Protein AF-A0A4Y9ZH02-F1 (afdb_monomer)

Organism: NCBI:txid135208

Mean predicted aligned error: 12.35 Å

Foldseek 3Di:
DQVVCVVVVDFKDKDALQPCCDVVNPRPRPQVCCCPPVVWDKDKPDDPPPPGSTMIMTGNDDDDPPPDLVVLQVVLLVLLQVLQVPPPDKDKDWFFRADFQPDDPPGSRCNNCPSSVWAWLDSVPRVDGGTTITIHQWAWFKKFWKDCFPVDPHTDIDTDIDHFPPPDGADDRDPVQNPAWDDPVVDPPVSDDDPQQQCDPVNVCGDPNMHGPPVSDMTGHDRDPPGHD

Radius of gyration: 21.35 Å; Cα contacts (8 Å, |Δi|>4): 395; chains: 1; bounding box: 61×49×43 Å

Sequence (229 aa):
MRNLIRDMQLDVAGLLETDLHRPVYGNRDLTRVMAEELGYYVDIGPGPNKHTWGAVLLSKVYTPAEETPVDRQLQAMELGRIMAASYPEPVIFLGYVVTDPKAPRPAPYQYMIEDGRVHDIDDEDNDRWCEYIFYRGVYRTAYARVSRSTITDTELQIGQFVVPRYSHPIVNDTREDRYLRAWREDLPVEHWFPDEYYRNSKHPDGVRGHFYHVFDTPLYYKIPEGAVY

Nearest PDB structures (foldseek):
  4r29-assembly3_C  TM=4.771E-01  e=1.577E+00  Escherichia coli O157:H7
  2jvz-assembly1_A  TM=2.658E-01  e=6.764E-01  Homo sapiens
  6y2c-assembly2_B  TM=4.058E-01  e=9.671E+00  Homo sapiens

InterPro domains:
  IPR051916 GPI-anchor maturation lipid remodel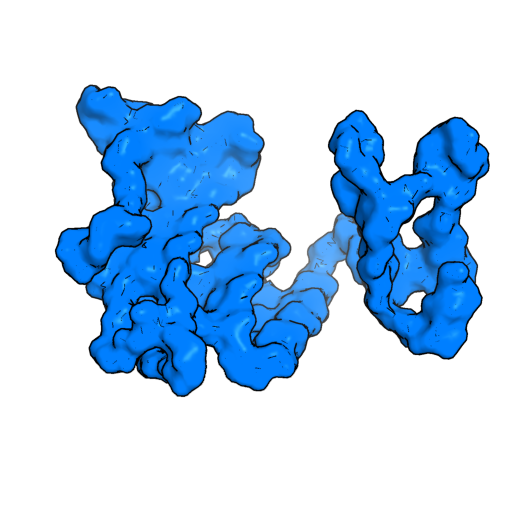er [PTHR14859] (1-60)
  IPR057315 PGAP2IP, C-terminal nuclease-like domain [PF23226] (1-60)
  IPR057315 PGAP2IP, C-terminal nuclease-like domain [PF23226] (65-178)

Secondary structure (DSSP, 8-state):
-HHHHHHTT-SEEEEES----SGGGT---HHHHHHHHH--EEEE-S-TTSS---EEEEESS---S---HHHHHHHHHHHHHHHHHTTTS-EEEEEE--S-TTPPTTSHHHIIIIITT-EES-TT-TT--SEEEEEESSEEEEEEEE--TTT-SS-EEEEEEEPPPTT-PPS--SHHHHT-EE-GGGS-GGGPPPGGGS-SSS-TT-BTTB-B-SSSS-EEEPPPTT---

pLDDT: mean 81.71, std 13.69, range [42.28, 96.75]

Structure (mmCIF, N/CA/C/O backbone):
data_AF-A0A4Y9ZH02-F1
#
_entry.id   AF-A0A4Y9ZH02-F1
#
loop_
_atom_site.group_PDB
_atom_site.id
_atom_site.type_symbol
_atom_site.label_atom_id
_atom_site.label_alt_id
_atom_site.label_comp_id
_atom_site.label_asym_id
_atom_site.label_entity_id
_atom_site.label_seq_id
_atom_site.pdbx_PDB_ins_code
_atom_site.Cartn_x
_atom_site.Cartn_y
_atom_site.Cartn_z
_atom_site.occupancy
_atom_site.B_iso_or_equiv
_atom_site.auth_seq_id
_atom_site.auth_comp_id
_atom_site.auth_asym_id
_atom_site.auth_atom_id
_atom_site.pdbx_PDB_model_num
ATOM 1 N N . MET A 1 1 ? 26.836 -26.000 -2.905 1.00 64.44 1 MET A N 1
ATOM 2 C CA . MET A 1 1 ? 25.872 -24.938 -3.257 1.00 64.44 1 MET A CA 1
ATOM 3 C C . MET A 1 1 ? 26.006 -24.479 -4.705 1.00 64.44 1 MET A C 1
ATOM 5 O O . MET A 1 1 ? 25.095 -24.746 -5.466 1.00 64.44 1 MET A O 1
ATOM 9 N N . ARG A 1 2 ? 27.145 -23.904 -5.129 1.00 73.19 2 ARG A N 1
ATOM 10 C CA . ARG A 1 2 ? 27.380 -23.446 -6.520 1.00 73.19 2 ARG A CA 1
ATOM 11 C C . ARG A 1 2 ? 26.969 -24.457 -7.601 1.00 73.19 2 ARG A C 1
ATOM 13 O O . ARG A 1 2 ? 26.133 -24.147 -8.436 1.00 73.19 2 ARG A O 1
ATOM 20 N N . ASN A 1 3 ? 27.535 -25.669 -7.568 1.00 68.69 3 ASN A N 1
ATOM 21 C CA . ASN A 1 3 ? 27.231 -26.693 -8.578 1.00 68.69 3 ASN A CA 1
ATOM 22 C C . ASN A 1 3 ? 25.739 -27.051 -8.585 1.00 68.69 3 ASN A C 1
ATOM 24 O O . ASN A 1 3 ? 25.157 -27.149 -9.647 1.00 68.69 3 ASN A O 1
ATOM 28 N N . LEU A 1 4 ? 25.101 -27.137 -7.414 1.00 62.34 4 LEU A N 1
ATOM 29 C CA . LEU A 1 4 ? 23.668 -27.411 -7.311 1.00 62.34 4 LEU A CA 1
ATOM 30 C C . LEU A 1 4 ? 22.825 -26.312 -7.976 1.00 62.34 4 LEU A C 1
ATOM 32 O O . LEU A 1 4 ? 21.957 -26.622 -8.778 1.00 62.34 4 LEU A O 1
ATOM 36 N N . ILE A 1 5 ? 23.104 -25.038 -7.685 1.00 67.75 5 ILE A N 1
ATOM 37 C CA . ILE A 1 5 ? 22.395 -23.894 -8.284 1.00 67.75 5 ILE A CA 1
ATOM 38 C C . ILE A 1 5 ? 22.573 -23.871 -9.811 1.00 67.75 5 ILE A C 1
ATOM 40 O O . ILE A 1 5 ? 21.612 -23.647 -10.546 1.00 67.75 5 ILE A O 1
ATOM 44 N N . ARG A 1 6 ? 23.791 -24.152 -10.293 1.00 70.06 6 ARG A N 1
ATOM 45 C CA . ARG A 1 6 ? 24.108 -24.237 -11.724 1.00 70.06 6 ARG A CA 1
ATOM 46 C C . ARG A 1 6 ? 23.393 -25.400 -12.411 1.00 70.06 6 ARG A C 1
ATOM 48 O O . ARG A 1 6 ? 22.790 -25.204 -13.460 1.00 70.06 6 ARG A O 1
ATOM 55 N N . ASP A 1 7 ? 23.479 -26.595 -11.838 1.00 59.47 7 ASP A N 1
ATOM 56 C CA . ASP A 1 7 ? 22.977 -27.827 -12.449 1.00 59.47 7 ASP A CA 1
ATOM 57 C C . ASP A 1 7 ? 21.434 -27.852 -12.443 1.00 59.47 7 ASP A C 1
ATOM 59 O O . ASP A 1 7 ? 20.824 -28.361 -13.378 1.00 59.47 7 ASP A O 1
ATOM 63 N N . MET A 1 8 ? 20.804 -27.222 -11.442 1.00 57.09 8 MET A N 1
ATOM 64 C CA . MET A 1 8 ? 19.351 -27.000 -11.374 1.00 57.09 8 MET A CA 1
ATOM 65 C C . MET A 1 8 ? 18.871 -25.833 -12.253 1.00 57.09 8 MET A C 1
ATOM 67 O O . MET A 1 8 ? 17.674 -25.575 -12.314 1.00 57.09 8 MET A O 1
ATOM 71 N N . GLN A 1 9 ? 19.794 -25.116 -12.906 1.00 64.44 9 GLN A N 1
ATOM 72 C CA . GLN A 1 9 ? 19.524 -23.977 -13.787 1.00 64.44 9 GLN A CA 1
ATOM 73 C C . GLN A 1 9 ? 18.649 -22.875 -13.167 1.00 64.44 9 GLN A C 1
ATOM 75 O O . GLN A 1 9 ? 17.965 -22.172 -13.902 1.00 64.44 9 GLN A O 1
ATOM 80 N N . LEU A 1 10 ? 18.706 -22.673 -11.845 1.00 57.56 10 LEU A N 1
ATOM 81 C CA . LEU A 1 10 ? 17.885 -21.666 -11.159 1.00 57.56 10 LEU A CA 1
ATOM 82 C C . LEU A 1 10 ? 18.132 -20.267 -11.747 1.00 57.56 10 LEU A C 1
ATOM 84 O O . LEU A 1 10 ? 19.221 -20.001 -12.251 1.00 57.56 10 LEU A O 1
ATOM 88 N N . ASP A 1 11 ? 17.132 -19.391 -11.713 1.00 61.28 11 ASP A N 1
ATOM 89 C CA . ASP A 1 11 ? 17.261 -18.006 -12.197 1.00 61.28 11 ASP A CA 1
ATOM 90 C C . ASP A 1 11 ? 17.254 -16.995 -11.049 1.00 61.28 11 ASP A C 1
ATOM 92 O O . ASP A 1 11 ? 17.937 -15.976 -11.130 1.00 61.28 11 ASP A O 1
ATOM 96 N N . VAL A 1 12 ? 16.550 -17.319 -9.959 1.00 64.88 12 VAL A N 1
ATOM 97 C CA . VAL A 1 12 ? 16.507 -16.553 -8.711 1.00 64.88 12 VAL A CA 1
ATOM 98 C C . VAL A 1 12 ? 16.636 -17.516 -7.532 1.00 64.88 12 VAL A C 1
ATOM 100 O O . VAL A 1 12 ? 15.981 -18.559 -7.498 1.00 64.88 12 VAL A O 1
ATOM 103 N N . ALA A 1 13 ? 17.478 -17.181 -6.558 1.00 68.25 13 ALA A N 1
ATOM 104 C CA . ALA A 1 13 ? 17.655 -17.953 -5.336 1.00 68.25 13 ALA A CA 1
ATOM 105 C C . ALA A 1 13 ? 17.860 -17.025 -4.134 1.00 68.25 13 ALA A C 1
ATOM 107 O O . ALA A 1 13 ? 18.823 -16.265 -4.082 1.00 68.25 13 ALA A O 1
ATOM 108 N N . GLY A 1 14 ? 16.964 -17.115 -3.152 1.00 66.75 14 GLY A N 1
ATOM 109 C CA . GLY A 1 14 ? 17.135 -16.484 -1.846 1.00 66.75 14 GLY A CA 1
ATOM 110 C C . GLY A 1 14 ? 17.827 -17.447 -0.893 1.00 66.75 14 GLY A C 1
ATOM 111 O O . GLY A 1 14 ? 17.369 -18.575 -0.708 1.00 66.75 14 GLY A O 1
ATOM 112 N N . LEU A 1 15 ? 18.930 -17.017 -0.296 1.00 65.50 15 LEU A N 1
ATOM 113 C CA . LEU A 1 15 ? 19.657 -17.787 0.699 1.00 65.50 15 LEU A CA 1
ATOM 114 C C . LEU A 1 15 ? 19.611 -17.048 2.036 1.00 65.50 15 LEU A C 1
ATOM 116 O O . LEU A 1 15 ? 19.864 -15.846 2.108 1.00 65.50 15 LE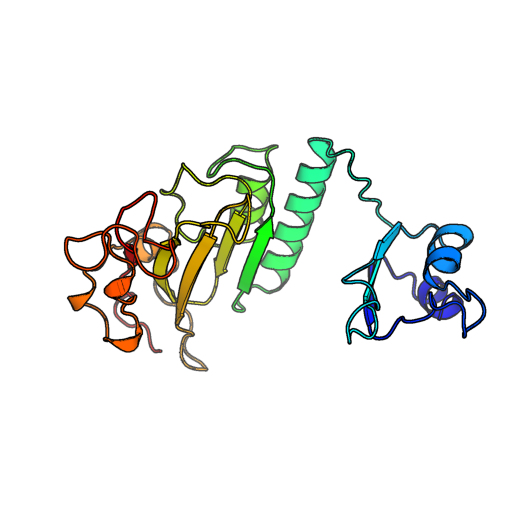U A O 1
ATOM 120 N N . LEU A 1 16 ? 19.298 -17.789 3.091 1.00 62.09 16 LEU A N 1
ATOM 121 C CA . LEU A 1 16 ? 19.319 -17.317 4.471 1.00 62.09 16 LEU A CA 1
ATOM 122 C C . LEU A 1 16 ? 20.514 -17.939 5.191 1.00 62.09 16 LEU A C 1
ATOM 124 O O . LEU A 1 16 ? 21.021 -18.979 4.769 1.00 62.09 16 LEU A O 1
ATOM 128 N N . GLU A 1 17 ? 20.954 -17.299 6.271 1.00 64.69 17 GLU A N 1
ATOM 129 C CA . GLU A 1 17 ? 22.111 -17.739 7.061 1.00 64.69 17 GLU A CA 1
ATOM 130 C C . GLU A 1 17 ? 23.418 -17.779 6.252 1.00 64.69 17 GLU A C 1
ATOM 132 O O . GLU A 1 17 ? 24.289 -18.627 6.442 1.00 64.69 17 GLU A O 1
ATOM 137 N N . THR A 1 18 ? 23.575 -16.842 5.317 1.00 61.34 18 THR A N 1
ATOM 138 C CA . THR A 1 18 ? 24.728 -16.779 4.410 1.00 61.34 18 THR A CA 1
ATOM 139 C C . THR A 1 18 ? 25.904 -15.983 4.968 1.00 61.34 18 THR A C 1
ATOM 141 O O . THR A 1 18 ? 26.633 -15.330 4.219 1.00 61.34 18 THR A O 1
ATOM 144 N N . ASP A 1 19 ? 26.096 -16.023 6.287 1.00 58.84 19 ASP A N 1
ATOM 145 C CA . ASP A 1 19 ? 27.165 -15.315 6.991 1.00 58.84 19 ASP A CA 1
ATOM 146 C C . ASP A 1 19 ? 28.542 -15.939 6.707 1.00 58.84 19 ASP A C 1
ATOM 148 O O . ASP A 1 19 ? 29.042 -16.792 7.440 1.00 58.84 19 ASP A O 1
ATOM 152 N N . LEU A 1 20 ? 29.167 -15.510 5.610 1.00 59.88 20 LEU A N 1
ATOM 153 C CA . LEU A 1 20 ? 30.531 -15.907 5.244 1.00 59.88 20 LEU A CA 1
ATOM 154 C C . LEU A 1 20 ? 31.479 -14.711 5.049 1.00 59.88 20 LEU A C 1
ATOM 156 O O . LEU A 1 20 ? 32.648 -14.891 4.702 1.00 59.88 20 LEU A O 1
ATOM 160 N N . HIS A 1 21 ? 30.992 -13.493 5.307 1.00 55.03 21 HIS A N 1
ATOM 161 C CA . HIS A 1 21 ? 31.730 -12.243 5.100 1.00 55.03 21 HIS A CA 1
ATOM 162 C C . HIS A 1 21 ? 32.549 -11.808 6.333 1.00 55.03 21 HIS A C 1
ATOM 164 O O . HIS A 1 21 ? 33.245 -10.794 6.300 1.00 55.03 21 HIS A O 1
ATOM 170 N N . ARG A 1 22 ? 32.506 -12.556 7.449 1.00 57.75 22 ARG A N 1
ATOM 171 C CA . ARG A 1 22 ? 33.316 -12.218 8.630 1.00 57.75 22 ARG A CA 1
ATOM 172 C C . ARG A 1 22 ? 34.799 -12.552 8.418 1.00 57.75 22 ARG A C 1
ATOM 174 O O . ARG A 1 22 ? 35.113 -13.677 8.018 1.00 57.75 22 ARG A O 1
ATOM 181 N N . PRO A 1 23 ? 35.720 -11.663 8.843 1.00 56.06 23 PRO A N 1
ATOM 182 C CA . PRO A 1 23 ? 37.162 -11.907 8.772 1.00 56.06 23 PRO A CA 1
ATOM 183 C C . PRO A 1 23 ? 37.607 -13.217 9.441 1.00 56.06 23 PRO A C 1
ATOM 185 O O . PRO A 1 23 ? 38.524 -13.879 8.961 1.00 56.06 23 PRO A O 1
ATOM 188 N N . VAL A 1 24 ? 36.930 -13.635 10.521 1.00 53.97 24 VAL A N 1
ATOM 189 C CA . VAL A 1 24 ? 37.267 -14.857 11.278 1.00 53.97 24 VAL A CA 1
ATOM 190 C C . VAL A 1 24 ? 37.044 -16.150 10.478 1.00 53.97 24 VAL A C 1
ATOM 192 O O . VAL A 1 24 ? 37.664 -17.165 10.783 1.00 53.97 24 VAL A O 1
ATOM 195 N N . TYR A 1 25 ? 36.204 -16.116 9.436 1.00 56.16 25 TYR A N 1
ATOM 196 C CA . TYR A 1 25 ? 35.904 -17.266 8.574 1.00 56.16 25 TYR A CA 1
ATOM 197 C C . TYR A 1 25 ? 36.679 -17.244 7.245 1.00 56.16 25 TYR A C 1
ATOM 199 O O . TYR A 1 25 ? 36.402 -18.036 6.342 1.00 56.16 25 TYR A O 1
ATOM 207 N N . GLY A 1 26 ? 37.686 -16.370 7.133 1.00 57.41 26 GLY A N 1
ATOM 208 C CA . GLY A 1 26 ? 38.640 -16.368 6.024 1.00 57.41 26 GLY A CA 1
ATOM 209 C C . GLY A 1 26 ? 38.113 -15.759 4.724 1.00 57.41 26 GLY A C 1
ATOM 210 O O . GLY A 1 26 ? 38.573 -16.167 3.660 1.00 57.41 26 GLY A O 1
ATOM 211 N N . ASN A 1 27 ? 37.161 -14.817 4.797 1.00 60.06 27 ASN A N 1
ATOM 212 C CA . ASN A 1 27 ? 36.583 -14.118 3.636 1.00 60.06 27 ASN A CA 1
ATOM 213 C C . ASN A 1 27 ? 36.113 -15.081 2.534 1.00 60.06 27 ASN A C 1
ATOM 215 O O . ASN A 1 27 ? 36.364 -14.876 1.344 1.00 60.06 27 ASN A O 1
ATOM 219 N N . ARG A 1 28 ? 35.467 -16.180 2.934 1.00 62.50 28 ARG A N 1
ATOM 220 C CA . ARG A 1 28 ? 34.934 -17.187 2.012 1.00 62.50 28 ARG A CA 1
ATOM 221 C C . ARG A 1 28 ? 33.624 -16.704 1.415 1.00 62.50 28 ARG A C 1
ATOM 223 O O . ARG A 1 28 ? 32.567 -17.259 1.684 1.00 62.50 28 ARG A O 1
ATOM 230 N N . ASP A 1 29 ? 33.706 -15.659 0.611 1.00 70.56 29 ASP A N 1
ATOM 231 C CA . ASP A 1 29 ? 32.528 -15.005 0.080 1.00 70.56 29 ASP A CA 1
ATOM 232 C C . ASP A 1 29 ? 31.846 -15.874 -0.989 1.00 70.56 29 ASP A C 1
ATOM 234 O O . ASP A 1 29 ? 32.249 -15.928 -2.155 1.00 70.56 29 ASP A O 1
ATOM 238 N N . LEU A 1 30 ? 30.808 -16.595 -0.557 1.00 71.19 30 LEU A N 1
ATOM 239 C CA . LEU A 1 30 ? 29.938 -17.367 -1.437 1.00 71.19 30 LEU A CA 1
ATOM 240 C C . LEU A 1 30 ? 29.301 -16.464 -2.491 1.00 71.19 30 LEU A C 1
ATOM 242 O O . LEU A 1 30 ? 29.141 -16.897 -3.626 1.00 71.19 30 LEU A O 1
ATOM 246 N N . THR A 1 31 ? 28.968 -15.226 -2.133 1.00 72.69 31 THR A N 1
ATOM 247 C CA . THR A 1 31 ? 28.315 -14.286 -3.039 1.00 72.69 31 THR A CA 1
ATOM 248 C C . THR A 1 31 ? 29.249 -13.869 -4.169 1.00 72.69 31 THR A C 1
ATOM 250 O O . THR A 1 31 ? 28.849 -13.913 -5.331 1.00 72.69 31 THR A O 1
ATOM 253 N N . ARG A 1 32 ? 30.535 -13.649 -3.867 1.00 76.12 32 ARG A N 1
ATOM 254 C CA . ARG A 1 32 ? 31.573 -13.419 -4.881 1.00 76.12 32 ARG A CA 1
ATOM 255 C C . ARG A 1 32 ? 31.685 -14.582 -5.866 1.00 76.12 32 ARG A C 1
ATOM 257 O O . ARG A 1 32 ? 31.716 -14.358 -7.067 1.00 76.12 32 ARG A O 1
ATOM 264 N N . VAL A 1 33 ? 31.711 -15.825 -5.377 1.00 79.06 33 VAL A N 1
ATOM 265 C CA . VAL A 1 33 ? 31.795 -17.016 -6.247 1.00 79.06 33 VAL A CA 1
ATOM 266 C C . VAL A 1 33 ? 30.560 -17.141 -7.145 1.00 79.06 33 VAL A C 1
ATOM 268 O O . VAL A 1 33 ? 30.686 -17.492 -8.315 1.00 79.06 33 VAL A O 1
ATOM 271 N N . MET A 1 34 ? 29.366 -16.852 -6.620 1.00 79.94 34 MET A N 1
ATOM 272 C CA . MET A 1 34 ? 28.135 -16.862 -7.420 1.00 79.94 34 MET A CA 1
ATOM 273 C C . MET A 1 34 ? 28.157 -15.768 -8.494 1.00 79.94 34 MET A C 1
ATOM 275 O O . MET A 1 34 ? 27.751 -16.027 -9.627 1.00 79.94 34 MET A O 1
ATOM 279 N N . ALA A 1 35 ? 28.689 -14.588 -8.170 1.00 77.81 35 ALA A N 1
ATOM 280 C CA . ALA A 1 35 ? 28.825 -13.495 -9.121 1.00 77.81 35 ALA A CA 1
ATOM 281 C C . ALA A 1 35 ? 29.858 -13.767 -10.217 1.00 77.81 35 ALA A C 1
ATOM 283 O O . ALA A 1 35 ? 29.537 -13.693 -11.401 1.00 77.81 35 ALA A O 1
ATOM 284 N N . GLU A 1 36 ? 31.081 -14.135 -9.837 1.00 80.00 36 GLU A N 1
ATOM 285 C CA . GLU A 1 36 ? 32.199 -14.296 -10.769 1.00 80.00 36 GLU A CA 1
ATOM 286 C C . GLU A 1 36 ? 32.077 -15.559 -11.631 1.00 80.00 36 GLU A C 1
ATOM 288 O O . GLU A 1 36 ? 32.400 -15.526 -12.817 1.00 80.00 36 GLU A O 1
ATOM 293 N N . GLU A 1 37 ? 31.620 -16.680 -11.062 1.00 81.94 37 GLU A N 1
ATOM 294 C CA . GLU A 1 37 ? 31.661 -17.971 -11.762 1.00 81.94 37 GLU A CA 1
ATOM 295 C C . GLU A 1 37 ? 30.326 -18.394 -12.381 1.00 81.94 37 GLU A C 1
ATOM 297 O O . GLU A 1 37 ? 30.325 -19.166 -13.341 1.00 81.94 37 GLU A O 1
ATOM 302 N N . LEU A 1 38 ? 29.192 -17.948 -11.828 1.00 78.62 38 LEU A N 1
ATOM 303 C CA . LEU A 1 38 ? 27.863 -18.294 -12.349 1.00 78.62 38 LEU A CA 1
ATOM 304 C C . LEU A 1 38 ? 27.162 -17.125 -13.054 1.00 78.62 38 LEU A C 1
ATOM 306 O O . LEU A 1 38 ? 26.095 -17.341 -13.626 1.00 78.62 38 LEU A O 1
ATOM 310 N N . GLY A 1 39 ? 27.739 -15.919 -13.027 1.00 77.56 39 GLY A N 1
ATOM 311 C CA . GLY A 1 39 ? 27.146 -14.728 -13.639 1.00 77.56 39 GLY A CA 1
ATOM 312 C C . GLY A 1 39 ? 25.883 -14.243 -12.927 1.00 77.56 39 GLY A C 1
ATOM 313 O O . GLY A 1 39 ? 25.009 -13.665 -13.564 1.00 77.56 39 GLY A O 1
ATOM 314 N N . TYR A 1 40 ? 25.755 -14.525 -11.629 1.00 77.94 40 TYR A N 1
ATOM 315 C CA . TYR A 1 40 ? 24.634 -14.046 -10.829 1.00 77.94 40 TYR A CA 1
ATOM 316 C C . TYR A 1 40 ? 24.901 -12.650 -10.275 1.00 77.94 40 TYR A C 1
ATOM 318 O O . TYR A 1 40 ? 25.982 -12.314 -9.809 1.00 77.94 40 TYR A O 1
ATOM 326 N N . TYR A 1 41 ? 23.862 -11.852 -10.225 1.00 73.38 41 TYR A N 1
ATOM 327 C CA . TYR A 1 41 ? 23.802 -10.617 -9.481 1.00 73.38 41 TYR A CA 1
ATOM 328 C C . TYR A 1 41 ? 23.404 -10.908 -8.046 1.00 73.38 41 TYR A C 1
ATOM 330 O O . TYR A 1 41 ? 22.608 -11.807 -7.768 1.00 73.38 41 TYR A O 1
ATOM 338 N N . VAL A 1 42 ? 24.021 -10.165 -7.140 1.00 73.81 42 VAL A N 1
ATOM 339 C CA . VAL A 1 42 ? 23.968 -10.409 -5.707 1.00 73.81 42 VAL A CA 1
ATOM 340 C C . VAL A 1 42 ? 23.419 -9.160 -5.048 1.00 73.81 42 VAL A C 1
ATOM 342 O O . VAL A 1 42 ? 24.061 -8.113 -5.106 1.00 73.81 42 VAL A O 1
ATOM 345 N N . ASP A 1 43 ? 22.277 -9.294 -4.386 1.00 73.88 43 ASP A N 1
ATOM 346 C CA . ASP A 1 43 ? 21.791 -8.296 -3.443 1.00 73.88 43 ASP A CA 1
ATOM 347 C C . ASP A 1 43 ? 21.970 -8.816 -2.014 1.00 73.88 43 ASP A C 1
ATOM 349 O O . ASP A 1 43 ? 21.526 -9.916 -1.661 1.00 73.88 43 ASP A O 1
ATOM 353 N N . ILE A 1 44 ? 22.695 -8.046 -1.208 1.00 72.38 44 ILE A N 1
ATOM 354 C CA . ILE A 1 44 ? 23.067 -8.419 0.153 1.00 72.38 44 ILE A CA 1
ATOM 355 C C . ILE A 1 44 ? 22.079 -7.737 1.094 1.00 72.38 44 ILE A C 1
ATOM 357 O O . ILE A 1 44 ? 22.092 -6.520 1.260 1.00 72.38 44 ILE A O 1
ATOM 361 N N . GLY A 1 45 ? 21.246 -8.550 1.743 1.00 65.31 45 GLY A N 1
ATOM 362 C CA . GLY A 1 45 ? 20.301 -8.103 2.758 1.00 65.31 45 GLY A CA 1
ATOM 363 C C . GLY A 1 45 ? 20.984 -7.553 4.022 1.00 65.31 45 GLY A C 1
ATOM 364 O O . GLY A 1 45 ? 22.210 -7.423 4.076 1.00 65.31 45 GLY A O 1
ATOM 365 N N . PRO A 1 46 ? 20.214 -7.235 5.082 1.00 62.88 46 PRO A N 1
ATOM 366 C CA . PRO A 1 46 ? 20.718 -6.555 6.275 1.00 62.88 46 PRO A CA 1
ATOM 367 C C . PRO A 1 46 ? 21.983 -7.218 6.826 1.00 62.88 46 PRO A C 1
ATOM 369 O O . PRO A 1 46 ? 21.981 -8.380 7.248 1.00 62.88 46 PRO A O 1
ATOM 372 N N . GLY A 1 47 ? 23.071 -6.444 6.796 1.00 59.06 47 GLY A N 1
ATOM 373 C CA . GLY A 1 47 ? 24.410 -6.938 7.071 1.00 59.06 47 GLY A CA 1
ATOM 374 C C . GLY A 1 47 ? 24.563 -7.515 8.485 1.00 59.06 47 GLY A C 1
ATOM 375 O O . GLY A 1 47 ? 23.870 -7.091 9.412 1.00 59.06 47 GLY A O 1
ATOM 376 N N . PRO A 1 48 ? 25.530 -8.423 8.691 1.00 54.84 48 PRO A N 1
ATOM 377 C CA . PRO A 1 48 ? 25.694 -9.223 9.914 1.00 54.84 48 PRO A CA 1
ATOM 378 C C . PRO A 1 48 ? 26.154 -8.418 11.143 1.00 54.84 48 PRO A C 1
ATOM 380 O O . PRO A 1 48 ? 26.472 -8.980 12.191 1.00 54.84 48 PRO A O 1
ATOM 383 N N . ASN A 1 49 ? 26.212 -7.090 11.040 1.00 53.94 49 ASN A N 1
ATOM 384 C CA . ASN A 1 49 ? 26.817 -6.225 12.046 1.00 53.94 49 ASN A CA 1
ATOM 385 C C . ASN A 1 49 ? 25.971 -6.075 13.321 1.00 53.94 49 ASN A C 1
ATOM 387 O O . ASN A 1 49 ? 26.486 -5.545 14.304 1.00 53.94 49 ASN A O 1
ATOM 391 N N . LYS A 1 50 ? 24.714 -6.553 13.346 1.00 49.25 50 LYS A N 1
ATOM 392 C CA . LYS A 1 50 ? 23.862 -6.611 14.551 1.00 49.25 50 LYS A CA 1
ATOM 393 C C . LYS A 1 50 ? 22.856 -7.775 14.474 1.00 49.25 50 LYS A C 1
ATOM 395 O O . LYS A 1 50 ? 21.779 -7.618 13.920 1.00 49.25 50 LYS A O 1
ATOM 400 N N . HIS A 1 51 ? 23.198 -8.926 15.061 1.00 52.22 51 HIS A N 1
ATOM 401 C CA . HIS A 1 51 ? 22.304 -10.075 15.334 1.00 52.22 51 HIS A CA 1
ATOM 402 C C . HIS A 1 51 ? 21.551 -10.725 14.151 1.00 52.22 51 HIS A C 1
ATOM 404 O O . HIS A 1 51 ? 20.659 -11.537 14.387 1.00 52.22 51 HIS A O 1
ATOM 410 N N . THR A 1 52 ? 21.914 -10.445 12.899 1.00 53.84 52 THR A N 1
ATOM 411 C CA . THR A 1 52 ? 21.371 -11.134 11.718 1.00 53.84 52 THR A CA 1
ATOM 412 C C . THR A 1 52 ? 22.375 -12.160 11.187 1.00 53.84 52 THR A C 1
ATOM 414 O O . THR A 1 52 ? 23.586 -11.943 11.230 1.00 53.84 52 THR A O 1
ATOM 417 N N . TRP A 1 53 ? 21.880 -13.288 10.673 1.00 56.31 53 TRP A N 1
ATOM 418 C CA . TRP A 1 53 ? 22.702 -14.348 10.067 1.00 56.31 53 TRP A CA 1
ATOM 419 C C . TRP A 1 53 ? 22.976 -14.114 8.570 1.00 56.31 53 TRP A C 1
ATOM 421 O O . TRP A 1 53 ? 23.474 -14.996 7.879 1.00 56.31 53 TRP A O 1
ATOM 431 N N . GLY A 1 54 ? 22.671 -12.914 8.067 1.00 62.34 54 GLY A N 1
ATOM 432 C CA . GLY A 1 54 ? 22.788 -12.560 6.656 1.00 62.34 54 GLY A CA 1
ATOM 433 C C . GLY A 1 54 ? 21.700 -13.198 5.787 1.00 62.34 54 GLY A C 1
ATOM 434 O O . GLY A 1 54 ? 21.235 -14.313 6.030 1.00 62.34 54 GLY A O 1
ATOM 435 N N . ALA A 1 55 ? 21.294 -12.461 4.763 1.00 65.56 55 ALA A N 1
ATOM 436 C CA . ALA A 1 55 ? 20.463 -12.957 3.681 1.00 65.56 55 ALA A CA 1
ATOM 437 C C . ALA A 1 55 ? 21.057 -12.449 2.371 1.00 65.56 55 ALA A C 1
ATOM 439 O O . ALA A 1 55 ? 21.571 -11.330 2.317 1.00 65.56 55 ALA A O 1
ATOM 440 N N . VAL A 1 56 ? 20.994 -13.266 1.331 1.00 72.31 56 VAL A N 1
ATOM 441 C CA . VAL A 1 56 ? 21.428 -12.871 -0.005 1.00 72.31 56 VAL A CA 1
ATOM 442 C C . VAL A 1 56 ? 20.404 -13.325 -1.026 1.00 72.31 56 VAL A C 1
ATOM 444 O O . VAL A 1 56 ? 19.958 -14.475 -1.010 1.00 72.31 56 VAL A O 1
ATOM 447 N N . LEU A 1 57 ? 20.043 -12.414 -1.919 1.00 75.06 57 LEU A N 1
ATOM 448 C CA . LEU A 1 57 ? 19.290 -12.727 -3.117 1.00 75.06 57 LEU A CA 1
ATOM 449 C C . LEU A 1 57 ? 20.272 -12.847 -4.282 1.00 75.06 57 LEU A C 1
ATOM 451 O O . LEU A 1 57 ? 21.049 -11.936 -4.557 1.00 75.06 57 LEU A O 1
ATOM 455 N N . LEU A 1 58 ? 20.249 -13.994 -4.949 1.00 74.19 58 LEU A N 1
ATOM 456 C CA . LEU A 1 58 ? 21.005 -14.270 -6.161 1.00 74.19 58 LEU A CA 1
ATOM 457 C C . LEU A 1 58 ? 20.030 -14.240 -7.339 1.00 74.19 58 LEU A C 1
ATOM 459 O O . LEU A 1 58 ? 19.028 -14.951 -7.309 1.00 74.19 58 LEU A O 1
ATOM 463 N N . SER A 1 59 ? 20.328 -13.479 -8.386 1.00 68.69 59 SER A N 1
ATOM 464 C CA . SER A 1 59 ? 19.533 -13.435 -9.620 1.00 68.69 59 SER A CA 1
ATOM 465 C C . SER A 1 59 ? 20.437 -13.484 -10.850 1.00 68.69 59 SER A C 1
ATOM 467 O O . SER A 1 59 ? 21.436 -12.787 -10.876 1.00 68.69 59 SER A O 1
ATOM 469 N N . LYS A 1 60 ? 20.113 -14.236 -11.909 1.00 71.44 60 LYS A N 1
ATOM 470 C CA . LYS A 1 60 ? 20.815 -14.101 -13.211 1.00 71.44 60 LYS A CA 1
ATOM 471 C C . LYS A 1 60 ? 20.485 -12.796 -13.943 1.00 71.44 60 LYS A C 1
ATOM 473 O O . LYS A 1 60 ? 21.098 -12.487 -14.960 1.00 71.44 60 LYS A O 1
ATOM 478 N N . VAL A 1 61 ? 19.502 -12.049 -13.449 1.00 56.28 61 VAL A N 1
ATOM 479 C CA . VAL A 1 61 ? 19.091 -10.747 -13.977 1.00 56.28 61 VAL A CA 1
AT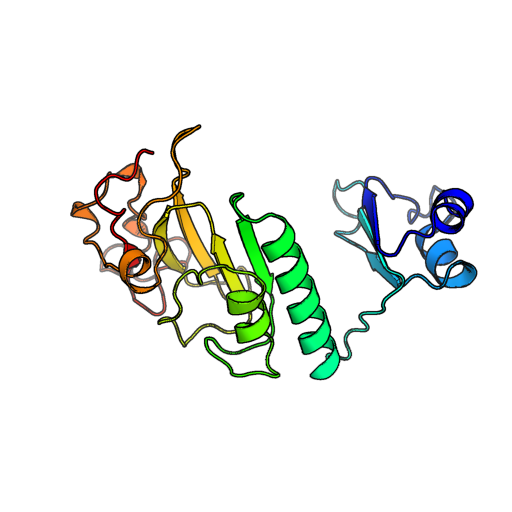OM 480 C C . VAL A 1 61 ? 19.638 -9.656 -13.065 1.00 56.28 61 VAL A C 1
ATOM 482 O O . VAL A 1 61 ? 19.422 -9.701 -11.851 1.00 56.28 61 VAL A O 1
ATOM 485 N N . TYR A 1 62 ? 20.380 -8.710 -13.642 1.00 46.97 62 TYR A N 1
ATOM 486 C CA . TYR A 1 62 ? 20.975 -7.605 -12.897 1.00 46.97 62 TYR A CA 1
ATOM 487 C C . TYR A 1 62 ? 19.907 -6.597 -12.563 1.00 46.97 62 TYR A C 1
ATOM 489 O O . TYR A 1 62 ? 19.135 -6.211 -13.437 1.00 46.97 62 TYR A O 1
ATOM 497 N N . THR A 1 63 ? 19.968 -6.065 -11.355 1.00 43.47 63 THR A N 1
ATOM 498 C CA . THR A 1 63 ? 19.488 -4.715 -11.098 1.00 43.47 63 THR A CA 1
ATOM 499 C C . THR A 1 63 ? 20.673 -3.904 -10.577 1.00 43.47 63 THR A C 1
ATOM 501 O O . THR A 1 63 ? 20.866 -3.820 -9.362 1.00 43.47 63 THR A O 1
ATOM 504 N N . PRO A 1 64 ? 21.524 -3.336 -11.458 1.00 42.28 64 PRO A N 1
ATOM 505 C CA . PRO A 1 64 ? 22.301 -2.186 -11.035 1.00 42.28 64 PRO A CA 1
ATOM 506 C C . PRO A 1 64 ? 21.292 -1.111 -10.660 1.00 42.28 64 PRO A C 1
ATOM 508 O O . PRO A 1 64 ? 20.300 -0.911 -11.360 1.00 42.28 64 PRO A O 1
ATOM 511 N N . ALA A 1 65 ? 21.577 -0.356 -9.611 1.00 43.47 65 ALA A N 1
ATOM 512 C CA . ALA A 1 65 ? 20.949 0.938 -9.407 1.00 43.47 65 ALA A CA 1
ATOM 513 C C . ALA A 1 65 ? 21.460 1.956 -10.458 1.00 43.47 65 ALA A C 1
ATOM 515 O O . ALA A 1 65 ? 22.012 2.993 -10.115 1.00 43.47 65 ALA A O 1
ATOM 516 N N . GLU A 1 66 ? 21.317 1.653 -11.749 1.00 43.97 66 GLU A N 1
ATOM 517 C CA . GLU A 1 66 ? 20.997 2.660 -12.753 1.00 43.97 66 GLU A CA 1
ATOM 518 C C . GLU A 1 66 ? 19.556 2.370 -13.132 1.00 43.97 66 GLU A C 1
ATOM 520 O O . GLU A 1 66 ? 19.262 1.490 -13.933 1.00 43.97 66 GLU A O 1
ATOM 525 N N . GLU A 1 67 ? 18.642 3.058 -12.457 1.00 53.75 67 GLU A N 1
ATOM 526 C CA . GLU A 1 67 ? 17.216 2.870 -12.639 1.00 53.75 67 GLU A CA 1
ATOM 527 C C . GLU A 1 67 ? 16.792 3.384 -14.025 1.00 53.75 67 GLU A C 1
ATOM 529 O O . GLU A 1 67 ? 16.270 4.499 -14.180 1.00 53.75 67 GLU A O 1
ATOM 534 N N . THR A 1 68 ? 17.022 2.591 -15.070 1.00 67.31 68 THR A N 1
ATOM 535 C CA . THR A 1 68 ? 16.485 2.931 -16.379 1.00 67.31 68 THR A CA 1
ATOM 536 C C . THR A 1 68 ? 14.962 2.770 -16.329 1.00 67.31 68 THR A C 1
ATOM 538 O O . THR A 1 68 ? 14.437 1.892 -15.635 1.00 67.31 68 THR A O 1
ATOM 541 N N . PRO A 1 69 ? 14.194 3.615 -17.036 1.00 80.31 69 PRO A N 1
ATOM 542 C CA . PRO A 1 69 ? 12.749 3.426 -17.148 1.00 80.31 69 PRO A CA 1
ATOM 543 C C . PRO A 1 69 ? 12.361 2.018 -17.633 1.00 80.31 69 PRO A C 1
ATOM 545 O O . PRO A 1 69 ? 11.321 1.501 -17.234 1.00 80.31 69 PRO A O 1
ATOM 548 N N . VAL A 1 70 ? 13.221 1.382 -18.439 1.00 84.38 70 VAL A N 1
ATOM 549 C CA . VAL A 1 70 ? 13.011 0.027 -18.969 1.00 84.38 70 VAL A CA 1
ATOM 550 C C . VAL A 1 70 ? 13.168 -1.035 -17.883 1.00 84.38 70 VAL A C 1
ATOM 552 O O . VAL A 1 70 ? 12.341 -1.940 -17.809 1.00 84.38 70 VAL A O 1
ATOM 555 N N . ASP A 1 71 ? 14.163 -0.919 -17.002 1.00 79.75 71 ASP A N 1
ATOM 556 C CA . ASP A 1 71 ? 14.337 -1.888 -15.913 1.00 79.75 71 ASP A CA 1
ATOM 557 C C . ASP A 1 71 ? 13.157 -1.842 -14.943 1.00 79.75 71 ASP A C 1
ATOM 559 O O . ASP A 1 71 ? 12.598 -2.884 -14.603 1.00 79.75 71 ASP A O 1
ATOM 563 N N . ARG A 1 72 ? 12.701 -0.634 -14.576 1.00 82.06 72 ARG A N 1
ATOM 564 C CA . ARG A 1 72 ? 11.502 -0.461 -13.738 1.00 82.06 72 ARG A CA 1
ATOM 565 C C . ARG A 1 72 ? 10.267 -1.081 -14.390 1.00 82.06 72 ARG A C 1
ATOM 567 O O . ARG A 1 72 ? 9.478 -1.733 -13.714 1.00 82.06 72 ARG A O 1
ATOM 574 N N . GLN A 1 73 ? 10.115 -0.908 -15.703 1.00 87.88 73 GLN A N 1
ATOM 575 C CA . GLN A 1 73 ? 9.035 -1.524 -16.466 1.00 87.88 73 GLN A CA 1
ATOM 576 C C . GLN A 1 73 ? 9.100 -3.059 -16.401 1.00 87.88 73 GLN A C 1
ATOM 578 O O . GLN A 1 73 ? 8.105 -3.694 -16.061 1.00 87.88 73 GLN A O 1
ATOM 583 N N . LEU A 1 74 ? 10.250 -3.665 -16.714 1.00 88.00 74 LEU A N 1
ATOM 584 C CA . LEU A 1 74 ? 10.399 -5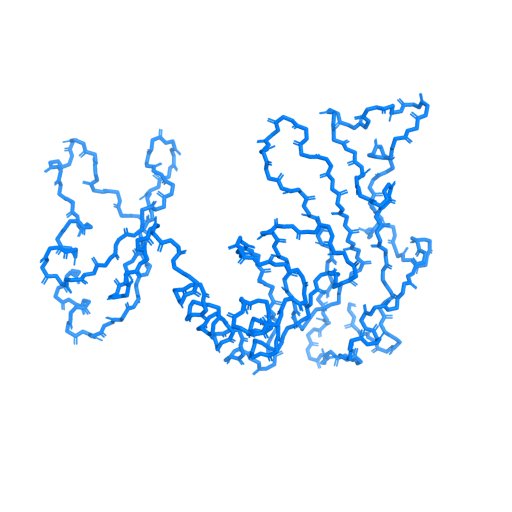.125 -16.744 1.00 88.00 74 LEU A CA 1
ATOM 585 C C . LEU A 1 74 ? 10.223 -5.751 -15.354 1.00 88.00 74 LEU A C 1
ATOM 587 O O . LEU A 1 74 ? 9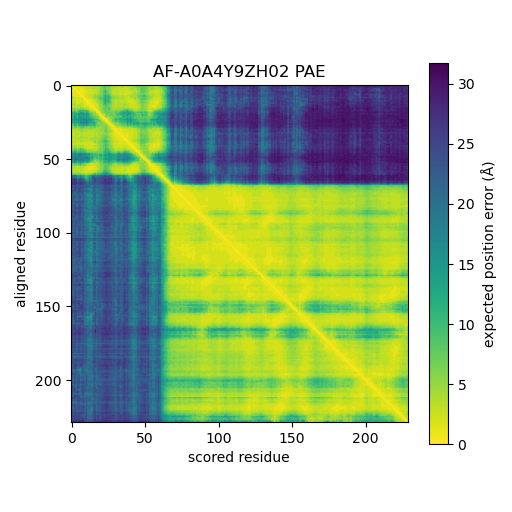.574 -6.789 -15.225 1.00 88.00 74 LEU A O 1
ATOM 591 N N . GLN A 1 75 ? 10.736 -5.095 -14.311 1.00 84.56 75 GLN A N 1
ATOM 592 C CA . GLN A 1 75 ? 10.529 -5.507 -12.922 1.00 84.56 75 GLN A CA 1
ATOM 593 C C . GLN A 1 75 ? 9.047 -5.442 -12.533 1.00 84.56 75 GLN A C 1
ATOM 595 O O . GLN A 1 75 ? 8.519 -6.399 -11.972 1.00 84.56 75 GLN A O 1
ATOM 600 N N . ALA A 1 76 ? 8.352 -4.353 -12.876 1.00 90.81 76 ALA A N 1
ATOM 601 C CA . ALA A 1 76 ? 6.925 -4.195 -12.602 1.00 90.81 76 ALA A CA 1
ATOM 602 C C . ALA A 1 76 ? 6.072 -5.255 -13.312 1.00 90.81 76 ALA A C 1
ATOM 604 O O . ALA A 1 76 ? 5.147 -5.805 -12.713 1.00 90.81 76 ALA A O 1
ATOM 605 N N . MET A 1 77 ? 6.411 -5.583 -14.563 1.00 91.38 77 MET A N 1
ATOM 606 C CA . MET A 1 77 ? 5.759 -6.652 -15.323 1.00 91.38 77 MET A CA 1
ATOM 607 C C . MET A 1 77 ? 5.937 -8.019 -14.653 1.00 91.38 77 MET A C 1
ATOM 609 O O . MET A 1 77 ? 4.968 -8.768 -14.527 1.00 91.38 77 MET A O 1
ATOM 613 N N . GLU A 1 78 ? 7.146 -8.348 -14.191 1.00 91.69 78 GLU A N 1
ATOM 614 C CA . GLU A 1 78 ? 7.401 -9.634 -13.533 1.00 91.69 78 GLU A CA 1
ATOM 615 C C . GLU A 1 78 ? 6.741 -9.717 -12.151 1.00 91.69 78 GLU A C 1
ATOM 617 O O . GLU A 1 78 ? 6.140 -10.739 -11.820 1.00 91.69 78 GLU A O 1
ATOM 622 N N . LEU A 1 79 ? 6.761 -8.633 -11.367 1.00 89.56 79 LEU A N 1
ATOM 623 C CA . LEU A 1 79 ? 6.024 -8.562 -10.102 1.00 89.56 79 LEU A CA 1
ATOM 624 C C . LEU A 1 79 ? 4.516 -8.726 -10.325 1.00 89.56 79 LEU A C 1
ATOM 626 O O . LEU A 1 79 ? 3.880 -9.499 -9.607 1.00 89.56 79 LEU A O 1
ATOM 630 N N . GLY A 1 80 ? 3.955 -8.072 -11.347 1.00 94.69 80 GLY A N 1
ATOM 631 C CA . GLY A 1 80 ? 2.576 -8.289 -11.782 1.00 94.69 80 GLY A CA 1
ATOM 632 C C . GLY A 1 80 ? 2.317 -9.765 -12.099 1.00 94.69 80 GLY A C 1
ATOM 633 O O . GLY A 1 80 ? 1.431 -10.389 -11.518 1.00 94.69 80 GLY A O 1
ATOM 634 N N . ARG A 1 81 ? 3.160 -10.390 -12.927 1.00 94.88 81 ARG A N 1
ATOM 635 C CA . ARG A 1 81 ? 3.038 -11.815 -13.273 1.00 94.88 81 ARG A CA 1
ATOM 636 C C . ARG A 1 81 ? 3.064 -12.730 -12.042 1.00 94.88 81 ARG A C 1
ATOM 638 O O . ARG A 1 81 ? 2.246 -13.647 -11.954 1.00 94.88 81 ARG A O 1
ATOM 645 N N . ILE A 1 82 ? 3.977 -12.495 -11.096 1.00 92.25 82 ILE A N 1
ATOM 646 C CA . ILE A 1 82 ? 4.090 -13.269 -9.849 1.00 92.25 82 ILE A CA 1
ATOM 647 C C . ILE A 1 82 ? 2.832 -13.095 -8.990 1.00 92.25 82 ILE A C 1
ATOM 649 O O . ILE A 1 82 ? 2.263 -14.090 -8.538 1.00 92.25 82 ILE A O 1
ATOM 653 N N . MET A 1 83 ? 2.362 -11.858 -8.800 1.00 94.38 83 MET A N 1
ATOM 654 C CA . MET A 1 83 ? 1.133 -11.583 -8.047 1.00 94.38 83 MET A CA 1
ATOM 655 C C . MET A 1 83 ? -0.093 -12.227 -8.697 1.00 94.38 83 MET A C 1
ATOM 657 O O . MET A 1 83 ? -0.967 -12.727 -7.994 1.00 94.38 83 MET A O 1
ATOM 661 N N . ALA A 1 84 ? -0.176 -12.260 -10.025 1.00 95.44 84 ALA A N 1
ATOM 662 C CA . ALA A 1 84 ? -1.281 -12.907 -10.723 1.00 95.44 84 ALA A CA 1
ATOM 663 C C . ALA A 1 84 ? -1.219 -14.437 -10.674 1.00 95.44 84 ALA A C 1
ATOM 665 O O . ALA A 1 84 ? -2.268 -15.082 -10.663 1.00 95.44 84 ALA A O 1
ATOM 666 N N . ALA A 1 85 ? -0.021 -15.023 -10.613 1.00 94.19 85 ALA A N 1
ATOM 667 C CA . ALA A 1 85 ? 0.162 -16.472 -10.566 1.00 94.19 85 ALA A CA 1
ATOM 668 C C . ALA A 1 85 ? -0.433 -17.119 -9.304 1.00 94.19 85 ALA A C 1
ATOM 670 O O . ALA A 1 85 ? -0.776 -18.298 -9.336 1.00 94.19 85 ALA A O 1
ATOM 671 N N . SER A 1 86 ? -0.588 -16.362 -8.213 1.00 90.62 86 SER A N 1
ATOM 672 C CA . SER A 1 86 ? -1.247 -16.842 -6.994 1.00 90.62 86 SER A CA 1
ATOM 673 C C . SER A 1 86 ? -2.768 -16.678 -7.007 1.00 90.62 86 SER A C 1
ATOM 675 O O . SER A 1 86 ? -3.416 -17.059 -6.043 1.00 90.62 86 SER A O 1
ATOM 677 N N . TYR A 1 87 ? -3.381 -16.125 -8.057 1.00 89.12 87 TYR A N 1
ATOM 678 C CA . TYR A 1 87 ? -4.833 -15.935 -8.095 1.00 89.12 87 TYR A CA 1
ATOM 679 C C . TYR A 1 87 ? -5.594 -17.280 -8.019 1.00 89.12 87 TYR A C 1
ATOM 681 O O . TYR A 1 87 ? -5.265 -18.189 -8.786 1.00 89.12 87 TYR A O 1
ATOM 689 N N . PRO A 1 88 ? -6.657 -17.411 -7.192 1.00 88.38 88 PRO A N 1
ATOM 690 C CA . PRO A 1 88 ? -7.368 -16.360 -6.446 1.00 88.38 88 PRO A CA 1
ATOM 691 C C . PRO A 1 88 ? -6.896 -16.132 -4.998 1.00 88.38 88 PRO A C 1
ATOM 693 O O . PRO A 1 88 ? -7.592 -15.452 -4.246 1.00 88.38 88 PRO A O 1
ATOM 696 N N . GLU A 1 89 ? -5.749 -16.672 -4.590 1.00 88.00 89 GLU A N 1
ATOM 697 C CA . GLU A 1 89 ? -5.268 -16.570 -3.211 1.00 88.00 89 GLU A CA 1
ATOM 698 C C . GLU A 1 89 ? -5.021 -15.110 -2.777 1.00 88.00 89 GLU A C 1
ATOM 700 O O . GLU A 1 89 ? -4.668 -14.254 -3.615 1.00 88.00 89 GLU A O 1
ATOM 705 N N . PRO A 1 90 ? -5.183 -14.816 -1.468 1.00 90.25 90 PRO A N 1
ATOM 706 C CA . PRO A 1 90 ? -4.874 -13.513 -0.904 1.00 90.25 90 PRO A CA 1
ATOM 707 C C . PRO A 1 90 ? -3.423 -13.093 -1.128 1.00 90.25 90 PRO A C 1
ATOM 709 O O . PRO A 1 90 ? -2.492 -13.876 -0.949 1.00 90.25 90 PRO A O 1
ATOM 712 N N . VAL A 1 91 ? -3.235 -11.825 -1.484 1.00 91.69 91 VAL A N 1
ATOM 713 C CA . VAL A 1 91 ? -1.925 -11.199 -1.679 1.00 91.69 91 VAL A CA 1
ATOM 714 C C . VAL A 1 91 ? -1.945 -9.826 -1.035 1.00 91.69 91 VAL A C 1
ATOM 716 O O . VAL A 1 91 ? -2.902 -9.075 -1.206 1.00 91.69 91 VAL A O 1
ATOM 719 N N . ILE A 1 92 ? -0.863 -9.492 -0.337 1.00 90.50 92 ILE A N 1
ATOM 720 C CA . ILE A 1 92 ? -0.517 -8.121 0.025 1.00 90.50 92 ILE A CA 1
ATOM 721 C C . ILE A 1 92 ? 0.895 -7.878 -0.502 1.00 90.50 92 ILE A C 1
ATOM 723 O O . ILE A 1 92 ? 1.818 -8.623 -0.174 1.00 90.50 92 ILE A O 1
ATOM 727 N N . PHE A 1 93 ? 1.049 -6.856 -1.330 1.00 91.75 93 PHE A N 1
ATOM 728 C CA . PHE A 1 93 ? 2.336 -6.340 -1.767 1.00 91.75 93 PHE A CA 1
ATOM 729 C C . PHE A 1 93 ? 2.650 -5.078 -0.968 1.00 91.75 93 PHE A C 1
ATOM 731 O O . PHE A 1 93 ? 1.794 -4.206 -0.832 1.00 91.75 93 PHE A O 1
ATOM 738 N N . LEU A 1 94 ? 3.877 -4.996 -0.463 1.00 86.44 94 LEU A N 1
ATOM 739 C CA . LEU A 1 94 ? 4.443 -3.821 0.186 1.00 86.44 94 LEU A CA 1
ATOM 740 C C . LEU A 1 94 ? 5.783 -3.556 -0.483 1.00 86.44 94 LEU A C 1
ATOM 742 O O . LEU A 1 94 ? 6.635 -4.450 -0.499 1.00 86.44 94 LEU A O 1
ATOM 746 N N . GLY A 1 95 ? 5.983 -2.365 -1.030 1.00 81.19 95 GLY A N 1
ATOM 747 C CA . GLY A 1 95 ? 7.266 -2.072 -1.643 1.00 81.19 95 GLY A CA 1
ATOM 748 C C . GLY A 1 95 ? 7.414 -0.666 -2.183 1.00 81.19 95 GLY A C 1
ATOM 749 O O . GLY A 1 95 ? 6.439 0.049 -2.417 1.00 81.19 95 GLY A O 1
ATOM 750 N N . TYR A 1 96 ? 8.681 -0.339 -2.417 1.00 81.25 96 TYR A N 1
ATOM 751 C CA . TYR A 1 96 ? 9.118 0.901 -3.026 1.00 81.25 96 TYR A CA 1
ATOM 752 C C . TYR A 1 96 ? 9.104 0.762 -4.556 1.00 81.25 96 TYR A C 1
ATOM 754 O O . TYR A 1 96 ? 9.879 -0.009 -5.121 1.00 81.25 96 TYR A O 1
ATOM 762 N N . VAL A 1 97 ? 8.225 1.491 -5.238 1.00 84.75 97 VAL A N 1
ATOM 763 C CA . VAL A 1 97 ? 8.035 1.467 -6.691 1.00 84.75 97 VAL A CA 1
ATOM 764 C C . VAL A 1 97 ? 8.055 2.895 -7.223 1.00 84.75 97 VAL A C 1
ATOM 766 O O . VAL A 1 97 ? 7.114 3.648 -7.013 1.00 84.75 97 VAL A O 1
ATOM 769 N N . VAL A 1 98 ? 9.099 3.272 -7.959 1.00 85.62 98 VAL A N 1
ATOM 770 C CA . VAL A 1 98 ? 9.239 4.631 -8.514 1.00 85.62 98 VAL A CA 1
ATOM 771 C C . VAL A 1 98 ? 8.223 4.869 -9.637 1.00 85.62 98 VAL A C 1
ATOM 773 O O . VAL A 1 98 ? 8.481 4.579 -10.807 1.00 85.62 98 VAL A O 1
ATOM 776 N N . THR A 1 99 ? 7.044 5.360 -9.268 1.00 88.81 99 THR A N 1
ATOM 777 C CA . THR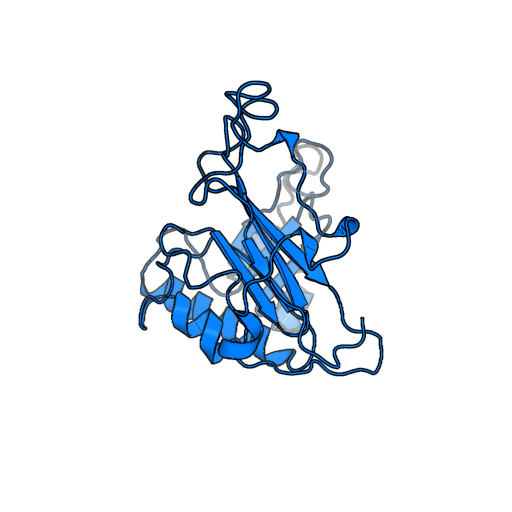 A 1 99 ? 5.930 5.697 -10.158 1.00 88.81 99 THR A CA 1
ATOM 778 C C . THR A 1 99 ? 4.939 6.589 -9.419 1.00 88.81 99 THR A C 1
ATOM 780 O O . THR A 1 99 ? 4.822 6.484 -8.198 1.00 88.81 99 THR A O 1
ATOM 783 N N . ASP A 1 100 ? 4.183 7.400 -10.158 1.00 91.56 100 ASP A N 1
ATOM 784 C CA . ASP A 1 100 ? 2.985 8.061 -9.636 1.00 91.56 100 ASP A CA 1
ATOM 785 C C . ASP A 1 100 ? 1.792 7.087 -9.592 1.00 91.56 100 ASP A C 1
ATOM 787 O O . ASP A 1 100 ? 1.713 6.172 -10.434 1.00 91.56 100 ASP A O 1
ATOM 791 N N . PRO A 1 101 ? 0.829 7.294 -8.675 1.00 92.75 101 PRO A N 1
ATOM 792 C CA . PRO A 1 101 ? -0.453 6.610 -8.714 1.00 92.75 101 PRO A CA 1
ATOM 793 C C . PRO A 1 101 ? -1.143 6.846 -10.059 1.00 92.75 101 PRO A C 1
ATOM 795 O O . PRO A 1 101 ? -1.120 7.948 -10.604 1.00 92.75 101 PRO A O 1
ATOM 798 N N . LYS A 1 102 ? -1.762 5.801 -10.617 1.00 93.94 102 LYS A N 1
ATOM 799 C CA . LYS A 1 102 ? -2.456 5.833 -11.922 1.00 93.94 102 LYS A CA 1
ATOM 800 C C . LYS A 1 102 ? -1.563 6.195 -13.119 1.00 93.94 102 LYS A C 1
ATOM 802 O O . LYS A 1 102 ? -2.092 6.430 -14.207 1.00 93.94 102 LYS A O 1
ATOM 807 N N . ALA A 1 103 ? -0.235 6.197 -12.967 1.00 93.94 103 ALA A N 1
ATOM 808 C CA . ALA A 1 103 ? 0.668 6.470 -14.078 1.00 93.94 103 ALA A CA 1
ATOM 809 C C . ALA A 1 103 ? 0.455 5.460 -15.223 1.00 93.94 103 ALA A C 1
ATOM 811 O O . ALA A 1 103 ? 0.423 4.247 -14.978 1.00 93.94 103 ALA A O 1
ATOM 812 N N . PRO A 1 104 ? 0.314 5.931 -16.477 1.00 95.56 104 PRO A N 1
ATOM 813 C CA . PRO A 1 104 ? 0.079 5.047 -17.604 1.00 95.56 104 PRO A CA 1
ATOM 814 C C . PRO A 1 104 ? 1.335 4.247 -17.963 1.00 95.56 104 PRO A C 1
ATOM 816 O O . PRO A 1 104 ? 2.465 4.687 -17.729 1.00 95.56 104 PRO A O 1
ATOM 819 N N . ARG A 1 105 ? 1.153 3.097 -18.622 1.00 94.50 105 ARG A N 1
ATOM 820 C CA . ARG A 1 105 ? 2.264 2.359 -19.249 1.00 94.50 105 ARG A CA 1
ATOM 821 C C . ARG A 1 105 ? 3.076 3.315 -20.154 1.00 94.50 105 ARG A C 1
ATOM 823 O O . ARG A 1 105 ? 2.477 4.097 -20.896 1.00 94.50 105 ARG A O 1
ATOM 830 N N . PRO A 1 106 ? 4.423 3.268 -20.127 1.00 93.38 106 PRO A N 1
ATOM 831 C CA . PRO A 1 106 ? 5.256 2.196 -19.581 1.00 93.38 106 PRO A CA 1
ATOM 832 C C . PRO A 1 106 ? 5.651 2.352 -18.100 1.00 93.38 106 PRO A C 1
ATOM 834 O O . PRO A 1 106 ? 6.519 1.612 -17.642 1.00 93.38 106 PRO A O 1
ATOM 837 N N . ALA A 1 107 ? 5.049 3.276 -17.344 1.00 92.19 107 ALA A N 1
ATOM 838 C CA . ALA A 1 107 ? 5.337 3.396 -15.918 1.00 92.19 107 ALA A CA 1
ATOM 839 C C . ALA A 1 107 ? 4.901 2.131 -15.139 1.00 92.19 107 ALA A C 1
ATOM 841 O O . ALA A 1 107 ? 3.936 1.469 -15.538 1.00 92.19 107 ALA A O 1
ATOM 842 N N . PRO A 1 108 ? 5.577 1.794 -14.024 1.00 93.62 108 PRO A N 1
ATOM 843 C CA . PRO A 1 108 ? 5.299 0.589 -13.238 1.00 93.62 108 PRO A CA 1
ATOM 844 C C . PRO A 1 108 ? 3.844 0.385 -12.794 1.00 93.62 108 PRO A C 1
ATOM 846 O O . PRO A 1 108 ? 3.368 -0.750 -12.797 1.00 93.62 108 PRO A O 1
ATOM 849 N N . TYR A 1 109 ? 3.136 1.458 -12.420 1.00 94.75 109 TYR A N 1
ATOM 850 C CA . TYR A 1 109 ? 1.859 1.378 -11.700 1.00 94.75 109 TYR A CA 1
ATOM 851 C C . TYR A 1 109 ? 0.817 0.474 -12.377 1.00 94.75 109 TYR A C 1
ATOM 853 O O . TYR A 1 109 ? 0.331 -0.484 -11.773 1.00 94.75 109 TYR A O 1
ATOM 861 N N . GLN A 1 110 ? 0.496 0.743 -13.647 1.00 95.88 110 GLN A N 1
ATOM 862 C CA . GLN A 1 110 ? -0.530 -0.016 -14.368 1.00 95.88 110 GLN A CA 1
ATOM 863 C C . GLN A 1 110 ? -0.164 -1.493 -14.542 1.00 95.88 110 GLN A C 1
ATOM 865 O O . GLN A 1 110 ? -1.042 -2.340 -14.409 1.00 95.88 110 GLN A O 1
ATOM 870 N N . TYR A 1 111 ? 1.111 -1.821 -14.782 1.00 96.50 111 TYR A N 1
ATOM 871 C CA . TYR A 1 111 ? 1.544 -3.220 -14.869 1.00 96.50 111 TYR A CA 1
ATOM 872 C C . TYR A 1 111 ? 1.292 -3.963 -13.554 1.00 96.50 111 TYR A C 1
ATOM 874 O O . TYR A 1 111 ? 0.770 -5.074 -13.556 1.00 96.50 111 TYR A O 1
ATOM 882 N N . MET A 1 112 ? 1.613 -3.345 -12.416 1.00 95.81 112 MET A N 1
ATOM 883 C CA . MET A 1 112 ? 1.459 -4.003 -11.118 1.00 95.81 112 MET A CA 1
ATOM 884 C C . MET A 1 112 ? -0.007 -4.182 -10.716 1.00 95.81 112 MET A C 1
ATOM 886 O O . MET A 1 112 ? -0.361 -5.248 -10.221 1.00 95.81 112 MET A O 1
ATOM 890 N N . ILE A 1 113 ? -0.857 -3.179 -10.951 1.00 95.88 113 ILE A N 1
ATOM 891 C CA . ILE A 1 113 ? -2.286 -3.229 -10.609 1.00 95.88 113 ILE A CA 1
ATOM 892 C C . ILE A 1 113 ? -3.059 -4.1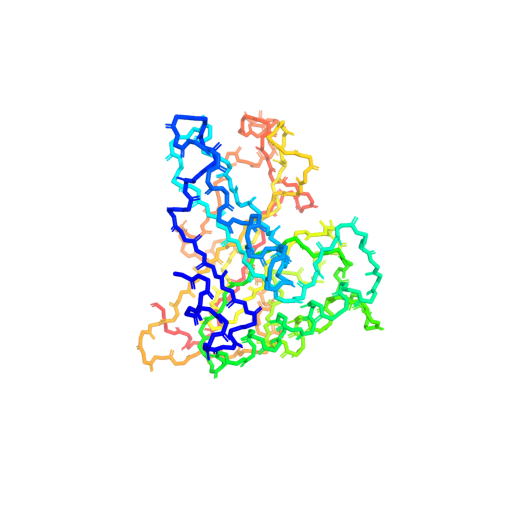54 -11.558 1.00 95.88 113 ILE A C 1
ATOM 894 O O . ILE A 1 113 ? -3.699 -5.111 -11.114 1.00 95.88 113 ILE A O 1
ATOM 898 N N . GLU A 1 114 ? -2.993 -3.889 -12.866 1.00 95.94 114 GLU A N 1
ATOM 899 C CA . GLU A 1 114 ? -3.817 -4.577 -13.864 1.00 95.94 114 GLU A CA 1
ATOM 900 C C . GLU A 1 114 ? -3.315 -6.001 -14.105 1.00 95.94 114 GLU A C 1
ATOM 902 O O . GLU A 1 114 ? -4.074 -6.961 -13.942 1.00 95.94 114 GLU A O 1
ATOM 907 N N . ASP A 1 115 ? -2.027 -6.152 -14.437 1.00 96.75 115 ASP A N 1
ATOM 908 C CA . ASP A 1 115 ? -1.467 -7.467 -14.753 1.00 96.75 115 ASP A CA 1
ATOM 909 C C . ASP A 1 115 ? -1.298 -8.295 -13.474 1.00 96.75 115 ASP A C 1
ATOM 911 O O . ASP A 1 115 ? -1.470 -9.509 -13.525 1.00 96.75 115 ASP A O 1
ATOM 915 N N . GLY A 1 116 ? -1.042 -7.655 -12.323 1.00 96.38 116 GLY A N 1
ATOM 916 C CA . GLY A 1 116 ? -0.998 -8.302 -11.006 1.00 96.38 116 GLY A CA 1
ATOM 917 C C . GLY A 1 116 ? -2.351 -8.672 -10.415 1.00 96.38 116 GLY A C 1
ATOM 918 O O . GLY A 1 116 ? -2.403 -9.485 -9.485 1.00 96.38 116 GLY A O 1
ATOM 919 N N . ARG A 1 117 ? -3.445 -8.147 -10.981 1.00 95.94 117 ARG A N 1
ATOM 920 C CA . ARG A 1 117 ? -4.822 -8.364 -10.518 1.00 95.94 117 ARG A CA 1
ATOM 921 C C . ARG A 1 117 ? -4.955 -8.040 -9.030 1.00 95.94 117 ARG A C 1
ATOM 923 O O . ARG A 1 117 ? -5.394 -8.884 -8.250 1.00 95.94 117 ARG A O 1
ATOM 930 N N . VAL A 1 118 ? -4.504 -6.860 -8.629 1.00 95.81 118 VAL A N 1
ATOM 931 C CA . VAL A 1 118 ? -4.555 -6.370 -7.245 1.00 95.81 118 VAL A CA 1
ATOM 932 C C . VAL A 1 118 ? -5.197 -4.989 -7.209 1.00 95.81 118 VAL A C 1
ATOM 934 O O . VAL A 1 118 ? -5.208 -4.272 -8.203 1.00 95.81 118 VAL A O 1
ATOM 937 N N . HIS A 1 119 ? -5.738 -4.617 -6.057 1.00 96.00 119 HIS A N 1
ATOM 938 C CA . HIS A 1 119 ? -6.244 -3.280 -5.777 1.00 96.00 119 HIS A CA 1
ATOM 939 C C . HIS A 1 119 ? -5.170 -2.442 -5.101 1.00 96.00 119 HIS A C 1
ATOM 941 O O . HIS A 1 119 ? -4.370 -2.946 -4.314 1.00 96.00 119 HIS A O 1
ATOM 947 N N . ASP A 1 120 ? -5.201 -1.143 -5.359 1.00 96.25 120 ASP A N 1
ATOM 948 C CA . ASP A 1 120 ? -4.416 -0.171 -4.610 1.00 96.25 120 ASP A CA 1
ATOM 949 C C . ASP A 1 120 ? -5.046 0.120 -3.234 1.00 96.25 120 ASP A C 1
ATOM 951 O O . ASP A 1 120 ? -6.275 0.171 -3.111 1.00 96.25 120 ASP A O 1
ATOM 955 N N . ILE A 1 121 ? -4.214 0.328 -2.206 1.00 95.38 121 ILE A N 1
ATOM 956 C CA . ILE A 1 121 ? -4.619 0.737 -0.855 1.00 95.38 121 ILE A CA 1
ATOM 957 C C . ILE A 1 121 ? -5.370 2.055 -0.805 1.00 95.38 121 ILE A C 1
ATOM 959 O O . ILE A 1 121 ? -6.080 2.230 0.175 1.00 95.38 121 ILE A O 1
ATOM 963 N N . ASP A 1 122 ? -5.214 2.958 -1.777 1.00 95.06 122 ASP A N 1
ATOM 964 C CA . ASP A 1 122 ? -6.126 4.072 -2.087 1.00 95.06 122 ASP A CA 1
ATOM 965 C C . ASP A 1 122 ? -5.636 4.827 -3.338 1.00 95.06 122 ASP A C 1
ATOM 967 O O . ASP A 1 122 ? -4.816 5.734 -3.257 1.00 95.06 122 ASP A O 1
ATOM 971 N N . ASP A 1 123 ? -6.149 4.484 -4.515 1.00 93.19 123 ASP A N 1
ATOM 972 C CA . ASP A 1 123 ? -5.808 5.115 -5.790 1.00 93.19 123 ASP A CA 1
ATOM 973 C C . ASP A 1 123 ? -6.262 6.585 -5.892 1.00 93.19 123 ASP A C 1
ATOM 975 O O . ASP A 1 123 ? -5.890 7.270 -6.846 1.00 93.19 123 ASP A O 1
ATOM 979 N N . GLU A 1 124 ? -7.070 7.084 -4.947 1.00 93.19 124 GLU A N 1
ATOM 980 C CA . GLU A 1 124 ? -7.446 8.499 -4.838 1.00 93.19 124 GLU A CA 1
ATOM 981 C C . GLU A 1 124 ? -6.404 9.306 -4.046 1.00 93.19 124 GLU A C 1
ATOM 983 O O . GLU A 1 124 ? -6.373 10.534 -4.160 1.00 93.19 124 GLU A O 1
ATOM 988 N N . ASP A 1 125 ? -5.506 8.635 -3.312 1.00 93.50 125 ASP A N 1
ATOM 989 C CA . ASP A 1 125 ? -4.310 9.239 -2.725 1.00 93.50 125 ASP A CA 1
ATOM 990 C C . ASP A 1 125 ? -3.241 9.458 -3.807 1.00 93.50 125 ASP A C 1
ATOM 992 O O . ASP A 1 125 ? -2.372 8.611 -4.043 1.00 93.50 125 ASP A O 1
ATOM 996 N N . ASN A 1 126 ? -3.350 10.599 -4.491 1.00 90.06 126 ASN A N 1
ATOM 997 C CA . ASN A 1 126 ? -2.440 11.013 -5.562 1.00 90.06 126 ASN A CA 1
ATOM 998 C C . ASN A 1 126 ? -1.146 11.673 -5.045 1.00 90.06 126 ASN A C 1
ATOM 1000 O O . ASN A 1 126 ? -0.268 11.957 -5.850 1.00 90.06 126 ASN A O 1
ATOM 1004 N N . ASP A 1 127 ? -1.023 11.933 -3.736 1.00 86.88 127 ASP A N 1
ATOM 1005 C CA . ASP A 1 127 ? 0.171 12.536 -3.110 1.00 86.88 127 ASP A CA 1
ATOM 1006 C C . ASP A 1 127 ? 1.162 11.458 -2.633 1.00 86.88 127 ASP A C 1
ATOM 1008 O O . ASP A 1 127 ? 1.995 11.685 -1.756 1.00 86.88 127 ASP A O 1
ATOM 1012 N N . ARG A 1 128 ? 1.022 10.228 -3.139 1.00 87.75 128 ARG A N 1
ATOM 1013 C CA . ARG A 1 128 ? 1.956 9.137 -2.861 1.00 87.75 128 ARG A CA 1
ATOM 1014 C C . ARG A 1 128 ? 3.088 9.149 -3.852 1.00 87.75 128 ARG A C 1
ATOM 1016 O O . ARG A 1 128 ? 2.869 9.173 -5.061 1.00 87.75 128 ARG A O 1
ATOM 1023 N N . TRP A 1 129 ? 4.288 9.013 -3.320 1.00 80.56 129 TRP A N 1
ATOM 1024 C CA . TRP A 1 129 ? 5.475 8.777 -4.110 1.00 80.56 129 TRP A CA 1
ATOM 1025 C C . TRP A 1 129 ? 6.243 7.583 -3.556 1.00 80.56 129 TRP A C 1
ATOM 1027 O O . TRP A 1 129 ? 6.629 7.533 -2.388 1.00 80.56 129 TRP A O 1
ATOM 1037 N N . CYS A 1 130 ? 6.488 6.628 -4.443 1.00 75.56 130 CYS A N 1
ATOM 1038 C CA . CYS A 1 130 ? 7.281 5.428 -4.228 1.00 75.56 130 CYS A CA 1
ATOM 1039 C C . CYS A 1 130 ? 6.763 4.373 -3.250 1.00 75.56 130 CYS A C 1
ATOM 1041 O O . CYS A 1 130 ? 7.011 3.209 -3.514 1.00 75.56 130 CYS A O 1
ATOM 1043 N N . GLU A 1 131 ? 6.057 4.682 -2.169 1.00 82.81 131 GLU A N 1
ATOM 1044 C CA . GLU A 1 131 ? 5.602 3.644 -1.231 1.00 82.81 131 GLU A CA 1
ATOM 1045 C C . GLU A 1 131 ? 4.204 3.136 -1.605 1.00 82.81 131 GLU A C 1
ATOM 1047 O O . GLU A 1 131 ? 3.240 3.904 -1.669 1.00 82.81 131 GLU A O 1
ATOM 1052 N N . TYR A 1 132 ? 4.074 1.828 -1.838 1.00 89.81 132 TYR A N 1
ATOM 1053 C CA . TYR A 1 132 ? 2.812 1.228 -2.263 1.00 89.81 132 TYR A CA 1
ATOM 1054 C C . TYR A 1 132 ? 2.409 0.032 -1.413 1.00 89.81 132 TYR A C 1
ATOM 1056 O O . TYR A 1 132 ? 3.214 -0.837 -1.074 1.00 89.81 132 TYR A O 1
ATOM 1064 N N . ILE A 1 133 ? 1.108 -0.021 -1.133 1.00 92.94 133 ILE A N 1
ATOM 1065 C CA . ILE A 1 133 ? 0.430 -1.174 -0.559 1.00 92.94 133 ILE A CA 1
ATOM 1066 C C . ILE A 1 133 ? -0.601 -1.622 -1.594 1.00 92.94 133 ILE A C 1
ATOM 1068 O O . ILE A 1 133 ? -1.561 -0.901 -1.861 1.00 92.94 133 ILE A O 1
ATOM 1072 N N . PHE A 1 134 ? -0.414 -2.800 -2.183 1.00 95.75 134 PHE A N 1
ATOM 1073 C CA . PHE A 1 134 ? -1.418 -3.413 -3.056 1.00 95.75 134 PHE A CA 1
ATOM 1074 C C . PHE A 1 134 ? -1.985 -4.656 -2.397 1.00 95.75 134 PHE A C 1
ATOM 1076 O O . PHE A 1 134 ? -1.292 -5.332 -1.638 1.00 95.75 134 PHE A O 1
ATOM 1083 N N . TYR A 1 135 ? -3.243 -4.975 -2.672 1.00 95.19 135 TYR A N 1
ATOM 1084 C CA . TYR A 1 135 ? -3.898 -6.101 -2.029 1.00 95.19 135 TYR A CA 1
ATOM 1085 C C . TYR A 1 135 ? -4.924 -6.790 -2.925 1.00 95.19 135 TYR A C 1
ATOM 1087 O O . TYR A 1 135 ? -5.556 -6.186 -3.785 1.00 95.19 135 TYR A O 1
ATOM 1095 N N . ARG A 1 136 ? -5.128 -8.080 -2.690 1.00 94.12 136 ARG A N 1
ATOM 1096 C CA . ARG A 1 136 ? -6.219 -8.888 -3.243 1.00 94.12 136 ARG A CA 1
ATOM 1097 C C . ARG A 1 136 ? -6.608 -9.929 -2.205 1.00 94.12 136 ARG A C 1
ATOM 1099 O O . ARG A 1 136 ? -5.765 -10.376 -1.433 1.00 94.12 136 ARG A O 1
ATOM 1106 N N . GLY A 1 137 ? -7.865 -10.366 -2.210 1.00 92.31 137 GLY A N 1
ATOM 1107 C CA . GLY A 1 137 ? -8.268 -11.519 -1.400 1.00 92.31 137 GLY A CA 1
ATOM 1108 C C . GLY A 1 137 ? -8.521 -11.182 0.072 1.00 92.31 137 GLY A C 1
ATOM 1109 O O . GLY A 1 137 ? -8.770 -12.083 0.866 1.00 92.31 137 GLY A O 1
ATOM 1110 N N . VAL A 1 138 ? -8.460 -9.897 0.436 1.00 92.69 138 VAL A N 1
ATOM 1111 C CA . VAL A 1 138 ? -8.705 -9.368 1.784 1.00 92.69 138 VAL A CA 1
ATOM 1112 C C . VAL A 1 138 ? -9.549 -8.097 1.712 1.00 92.69 138 VAL A C 1
ATOM 1114 O O . VAL A 1 138 ? -9.565 -7.414 0.685 1.00 92.69 138 VAL A O 1
ATOM 1117 N N . TYR A 1 139 ? -10.228 -7.758 2.808 1.00 93.75 139 TYR A N 1
ATOM 1118 C CA . TYR A 1 139 ? -10.996 -6.520 2.927 1.00 93.75 139 TYR A CA 1
ATOM 1119 C C . TYR A 1 139 ? -10.165 -5.455 3.640 1.00 93.75 139 TYR A C 1
ATOM 1121 O O . TYR A 1 139 ? -9.844 -5.609 4.815 1.00 93.75 139 TYR A O 1
ATOM 1129 N N . ARG A 1 140 ? -9.822 -4.365 2.949 1.00 94.94 140 ARG A N 1
ATOM 1130 C CA . ARG A 1 140 ? -9.240 -3.165 3.569 1.00 94.94 140 ARG A CA 1
ATOM 1131 C C . ARG A 1 140 ? -10.308 -2.494 4.431 1.00 94.94 140 ARG A C 1
ATOM 1133 O O . ARG A 1 140 ? -11.351 -2.126 3.903 1.00 94.94 140 ARG A O 1
ATOM 1140 N N . THR A 1 141 ? -10.045 -2.305 5.720 1.00 94.62 141 THR A N 1
ATOM 1141 C CA . THR A 1 141 ? -10.973 -1.630 6.647 1.00 94.62 141 THR A CA 1
ATOM 1142 C C . THR A 1 141 ? -10.592 -0.182 6.886 1.00 94.62 141 THR A C 1
ATOM 1144 O O . THR A 1 141 ? -11.464 0.672 7.033 1.00 94.62 141 THR A O 1
ATOM 1147 N N . ALA A 1 142 ? -9.292 0.111 6.900 1.00 94.50 142 ALA A N 1
ATOM 1148 C CA . ALA A 1 142 ? -8.800 1.451 7.160 1.00 94.50 142 ALA A CA 1
ATOM 1149 C C . ALA A 1 142 ? -7.448 1.707 6.482 1.00 94.50 142 ALA A C 1
ATOM 1151 O O . ALA A 1 142 ? -6.670 0.784 6.233 1.00 94.50 142 ALA A O 1
ATOM 1152 N N . TYR A 1 143 ? -7.179 2.974 6.190 1.00 96.19 143 TYR A N 1
ATOM 1153 C CA . TYR A 1 143 ? -5.937 3.469 5.613 1.00 96.19 143 TYR A CA 1
ATOM 1154 C C . TYR A 1 143 ? -5.545 4.786 6.282 1.00 96.19 143 TYR A C 1
ATOM 1156 O O . TYR A 1 143 ? -6.391 5.658 6.463 1.00 96.19 143 TYR A O 1
ATOM 1164 N N . ALA A 1 144 ? -4.277 4.955 6.642 1.00 93.69 144 ALA A N 1
ATOM 1165 C CA . ALA A 1 144 ? -3.778 6.192 7.223 1.00 93.69 144 ALA A CA 1
ATOM 1166 C C . ALA A 1 144 ? -2.410 6.570 6.656 1.00 93.69 144 ALA A C 1
ATOM 1168 O O . ALA A 1 144 ? -1.498 5.744 6.577 1.00 93.69 144 ALA A O 1
ATOM 1169 N N . ARG A 1 145 ? -2.257 7.859 6.355 1.00 92.44 145 ARG A N 1
ATOM 1170 C CA . ARG A 1 145 ? -0.969 8.520 6.146 1.00 92.44 145 ARG A CA 1
ATOM 1171 C C . ARG A 1 145 ? -0.537 9.137 7.471 1.00 92.44 145 ARG A C 1
ATOM 1173 O O . ARG A 1 145 ? -1.295 9.875 8.102 1.00 92.44 145 ARG A O 1
ATOM 1180 N N . VAL A 1 146 ? 0.672 8.823 7.918 1.00 87.88 146 VAL A N 1
ATOM 1181 C CA . VAL A 1 146 ? 1.219 9.316 9.186 1.00 87.88 146 VAL A CA 1
ATOM 1182 C C . VAL A 1 146 ? 2.502 10.084 8.906 1.00 87.88 146 VAL A C 1
ATOM 1184 O O . V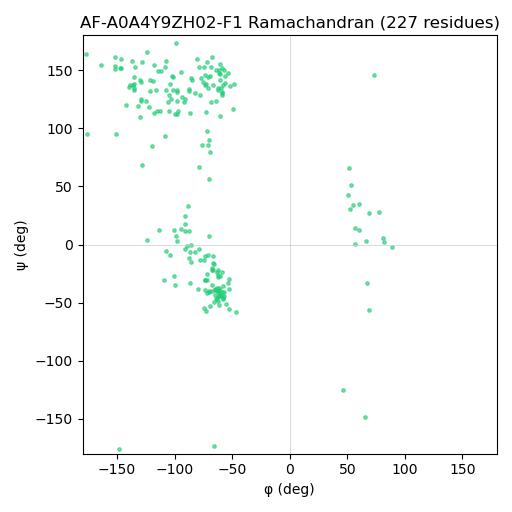AL A 1 146 ? 3.307 9.710 8.056 1.00 87.88 146 VAL A O 1
ATOM 1187 N N . SER A 1 147 ? 2.709 11.179 9.627 1.00 88.38 147 SER A N 1
ATOM 1188 C CA . SER A 1 147 ? 3.963 11.920 9.583 1.00 88.38 147 SER A CA 1
ATOM 1189 C C . SER A 1 147 ? 5.127 11.014 9.989 1.00 88.38 147 SER A C 1
ATOM 1191 O O . SER A 1 147 ? 5.120 10.395 11.055 1.00 88.38 147 SER A O 1
ATOM 1193 N N . ARG A 1 148 ? 6.163 10.979 9.151 1.00 78.06 148 ARG A N 1
ATOM 1194 C CA . ARG A 1 148 ? 7.416 10.245 9.382 1.00 78.06 148 ARG A CA 1
ATOM 1195 C C . ARG A 1 148 ? 8.260 10.787 10.540 1.00 78.06 148 ARG A C 1
ATOM 1197 O O . ARG A 1 148 ? 9.143 10.084 11.033 1.00 78.06 148 ARG A O 1
ATOM 1204 N N . SER A 1 149 ? 7.977 12.014 10.994 1.00 80.44 149 SER A N 1
ATOM 1205 C CA . SER A 1 149 ? 8.779 12.741 11.986 1.00 80.44 149 SER A CA 1
ATOM 1206 C C . SER A 1 149 ? 10.277 12.645 11.644 1.00 80.44 149 SER A C 1
ATOM 1208 O O . SER A 1 149 ? 10.675 12.953 10.521 1.00 80.44 149 SER A O 1
ATOM 1210 N N . THR A 1 150 ? 11.110 12.187 12.576 1.00 72.56 150 THR A N 1
ATOM 1211 C CA . THR A 1 150 ? 12.560 12.018 12.406 1.00 72.56 150 THR A CA 1
ATOM 1212 C C . THR A 1 150 ? 12.989 10.587 12.068 1.00 72.56 150 THR A C 1
ATOM 1214 O O . THR A 1 150 ? 14.187 10.326 11.994 1.00 72.56 150 THR A O 1
ATOM 1217 N N . ILE A 1 151 ? 12.047 9.653 11.895 1.00 67.81 151 ILE A N 1
ATOM 1218 C CA . ILE A 1 151 ? 12.360 8.220 11.759 1.00 67.81 151 ILE A CA 1
ATOM 1219 C C . ILE A 1 151 ? 12.835 7.866 10.346 1.00 67.81 151 ILE A C 1
ATOM 1221 O O . ILE A 1 151 ? 13.735 7.045 10.194 1.00 67.81 151 ILE A O 1
ATOM 1225 N N . THR A 1 152 ? 12.244 8.477 9.323 1.00 65.81 152 THR A N 1
ATOM 1226 C CA . THR A 1 152 ? 12.586 8.248 7.913 1.00 65.81 152 THR A CA 1
ATOM 1227 C C . THR A 1 152 ? 12.419 9.541 7.116 1.00 65.81 152 THR A C 1
ATOM 1229 O O . THR A 1 152 ? 11.740 10.473 7.564 1.00 65.81 152 THR A O 1
ATOM 1232 N N . ASP A 1 153 ? 13.069 9.625 5.958 1.00 69.31 153 ASP A N 1
ATOM 1233 C CA . ASP A 1 153 ? 12.875 10.651 4.933 1.00 69.31 153 ASP A CA 1
ATOM 1234 C C . ASP A 1 153 ? 11.755 10.307 3.934 1.00 69.31 153 ASP A C 1
ATOM 1236 O O . ASP A 1 153 ? 11.288 11.203 3.227 1.00 69.31 153 ASP A O 1
ATOM 1240 N N . THR A 1 154 ? 11.261 9.064 3.956 1.00 68.12 154 THR A N 1
ATOM 1241 C CA . THR A 1 154 ? 10.177 8.541 3.105 1.00 68.12 154 THR A CA 1
ATOM 1242 C C . THR A 1 154 ? 8.804 8.526 3.796 1.00 68.12 154 THR A C 1
ATOM 1244 O O . THR A 1 154 ? 8.664 8.859 4.972 1.00 68.12 154 THR A O 1
ATOM 1247 N N . GLU A 1 155 ? 7.744 8.194 3.064 1.00 77.25 155 GLU A N 1
ATOM 1248 C CA . GLU A 1 155 ? 6.367 8.211 3.569 1.00 77.25 155 GLU A CA 1
ATOM 1249 C C . GLU A 1 155 ? 6.095 7.133 4.633 1.00 77.25 155 GLU A C 1
ATOM 1251 O O . GLU A 1 155 ? 6.696 6.062 4.618 1.00 77.25 155 GLU A O 1
ATOM 1256 N N . LEU A 1 156 ? 5.137 7.385 5.537 1.00 80.12 156 LEU A N 1
ATOM 1257 C CA . LEU A 1 156 ? 4.612 6.359 6.444 1.00 80.12 156 LEU A CA 1
ATOM 1258 C C . LEU A 1 156 ? 3.136 6.112 6.138 1.00 80.12 156 LEU A C 1
ATOM 1260 O O . LEU A 1 156 ? 2.286 6.990 6.312 1.00 80.12 156 LEU A O 1
ATOM 1264 N N . GLN A 1 157 ? 2.852 4.898 5.679 1.00 86.44 157 GLN A N 1
ATOM 1265 C CA . GLN A 1 157 ? 1.523 4.440 5.295 1.00 86.44 157 GLN A CA 1
ATOM 1266 C C . GLN A 1 157 ? 1.109 3.257 6.171 1.00 86.44 157 GLN A C 1
ATOM 1268 O O . GLN A 1 157 ? 1.925 2.391 6.485 1.00 86.44 157 GLN A O 1
ATOM 1273 N N . ILE A 1 158 ? -0.162 3.206 6.565 1.00 88.62 158 ILE A N 1
ATOM 1274 C CA . ILE A 1 158 ? -0.715 2.102 7.352 1.00 88.62 158 ILE A CA 1
ATOM 1275 C C . ILE A 1 158 ? -2.019 1.650 6.708 1.00 88.62 158 ILE A C 1
ATOM 1277 O O . ILE A 1 158 ? -2.969 2.424 6.637 1.00 88.62 158 ILE A O 1
ATOM 1281 N N . GLY A 1 159 ? -2.076 0.393 6.272 1.00 90.44 159 GLY A N 1
ATOM 1282 C CA . GLY A 1 159 ? -3.305 -0.272 5.846 1.00 90.44 159 GLY A CA 1
ATOM 1283 C C . GLY A 1 159 ? -3.741 -1.308 6.877 1.00 90.44 159 GLY A C 1
ATOM 1284 O O . GLY A 1 159 ? -2.924 -2.109 7.331 1.00 90.44 159 GLY A O 1
ATOM 1285 N N . GLN A 1 160 ? -5.020 -1.305 7.245 1.00 90.88 160 GLN A N 1
ATOM 1286 C CA . GLN A 1 160 ? -5.637 -2.371 8.028 1.00 90.88 160 GLN A CA 1
ATOM 1287 C C . GLN A 1 160 ? -6.508 -3.244 7.135 1.00 90.88 160 GLN A C 1
ATOM 1289 O O . GLN A 1 160 ? -7.254 -2.745 6.287 1.00 90.88 160 GLN A O 1
ATOM 1294 N N . PHE A 1 161 ? -6.419 -4.551 7.360 1.00 91.56 161 PHE A N 1
ATOM 1295 C CA . PHE A 1 161 ? -7.103 -5.556 6.565 1.00 91.56 161 PHE A CA 1
ATOM 1296 C C . PHE A 1 161 ? -7.771 -6.597 7.447 1.00 91.56 161 PHE A C 1
ATOM 1298 O O . PHE A 1 161 ? -7.302 -6.914 8.539 1.00 91.56 161 PHE A O 1
ATOM 1305 N N . VAL A 1 162 ? -8.829 -7.178 6.905 1.00 90.75 162 VAL A N 1
ATOM 1306 C CA . VAL A 1 162 ? -9.544 -8.310 7.463 1.00 90.75 162 VAL A CA 1
ATOM 1307 C C . VAL A 1 162 ? -9.519 -9.450 6.456 1.00 90.75 162 VAL A C 1
ATOM 1309 O O . VAL A 1 162 ? -9.790 -9.268 5.265 1.00 90.75 162 VAL A O 1
ATOM 1312 N N . VAL A 1 163 ? -9.178 -10.637 6.949 1.00 89.25 163 VAL A N 1
ATOM 1313 C CA . VAL A 1 163 ? -9.133 -11.861 6.150 1.00 89.25 163 VAL A CA 1
ATOM 1314 C C . VAL A 1 163 ? -10.524 -12.501 6.160 1.00 89.25 163 VAL A C 1
ATOM 1316 O O . VAL A 1 163 ? -11.105 -12.638 7.236 1.00 89.25 163 VAL A O 1
ATOM 1319 N N . PRO A 1 164 ? -11.073 -12.908 5.004 1.00 88.31 164 PRO A N 1
ATOM 1320 C CA . PRO A 1 164 ? -12.323 -13.661 4.960 1.00 88.31 164 PRO A CA 1
ATOM 1321 C C . PRO A 1 164 ? -12.218 -14.969 5.747 1.00 88.31 164 PRO A C 1
ATOM 1323 O O . PRO A 1 164 ? -11.149 -15.582 5.826 1.00 88.31 164 PRO A O 1
ATOM 1326 N N . ARG A 1 165 ? -13.340 -15.458 6.282 1.00 87.81 165 ARG A N 1
ATOM 1327 C CA . ARG A 1 165 ? -13.355 -16.777 6.921 1.00 87.81 165 ARG A CA 1
ATOM 1328 C C . ARG A 1 165 ? -12.978 -17.859 5.924 1.00 87.81 165 ARG A C 1
ATOM 1330 O O . ARG A 1 165 ? -13.359 -17.826 4.755 1.00 87.81 165 ARG A O 1
ATOM 1337 N N . TYR A 1 166 ? -12.307 -18.887 6.436 1.00 80.88 166 TYR A N 1
ATOM 1338 C CA . TYR A 1 166 ? -11.986 -20.081 5.666 1.00 80.88 166 TYR A CA 1
ATOM 1339 C C . TYR A 1 166 ? -13.227 -20.608 4.928 1.00 80.88 166 TYR A C 1
ATOM 1341 O O . TYR A 1 166 ? -14.328 -20.623 5.487 1.00 80.88 166 TYR A O 1
ATOM 1349 N N . SER A 1 167 ? -13.050 -21.031 3.673 1.00 80.75 167 SER A N 1
ATOM 1350 C CA . SER A 1 167 ? -14.096 -21.487 2.738 1.00 80.75 167 SER A CA 1
ATOM 1351 C C . SER A 1 167 ? -15.127 -20.448 2.262 1.00 80.75 167 SER A C 1
ATOM 1353 O O . SER A 1 167 ? -16.002 -20.807 1.478 1.00 80.75 167 SER A O 1
ATOM 1355 N N . HIS A 1 168 ? -15.013 -19.174 2.656 1.00 82.94 168 HIS A N 1
ATOM 1356 C CA . HIS A 1 168 ? -15.856 -18.096 2.132 1.00 82.94 168 HIS A CA 1
ATOM 1357 C C . HIS A 1 168 ? -15.047 -17.241 1.148 1.00 82.94 168 HIS A C 1
ATOM 1359 O O . HIS A 1 168 ? -14.070 -16.611 1.558 1.00 82.94 168 HIS A O 1
ATOM 1365 N N . PRO A 1 169 ? -15.405 -17.222 -0.149 1.00 82.81 169 PRO A N 1
ATOM 1366 C CA . PRO A 1 169 ? -14.707 -16.390 -1.114 1.00 82.81 169 PRO A CA 1
ATOM 1367 C C . PRO A 1 169 ? -14.962 -14.908 -0.832 1.00 82.81 169 PRO A C 1
ATOM 1369 O O . PRO A 1 169 ? -15.932 -14.522 -0.176 1.00 82.81 169 PRO A O 1
ATOM 1372 N N . ILE A 1 170 ? -14.092 -14.071 -1.385 1.00 87.44 170 ILE A N 1
ATOM 1373 C CA . ILE A 1 170 ? -14.310 -12.634 -1.414 1.00 87.44 170 ILE A CA 1
ATOM 1374 C C . ILE A 1 170 ? -15.610 -12.307 -2.162 1.00 87.44 170 ILE A C 1
ATOM 1376 O O . ILE A 1 170 ? -15.859 -12.805 -3.260 1.00 87.44 170 ILE A O 1
ATOM 1380 N N . VAL A 1 171 ? -16.405 -11.418 -1.575 1.00 85.25 171 VAL A N 1
ATOM 1381 C CA . VAL A 1 171 ? -17.617 -10.845 -2.160 1.00 85.25 171 VAL A CA 1
ATOM 1382 C C . VAL A 1 171 ? -17.286 -9.446 -2.684 1.00 85.25 171 VAL A C 1
ATOM 1384 O O . VAL A 1 171 ? -16.475 -8.729 -2.082 1.00 85.25 171 VAL A O 1
ATOM 1387 N N . ASN A 1 172 ? -17.907 -9.069 -3.807 1.00 85.00 172 ASN A N 1
ATOM 1388 C CA . ASN A 1 172 ? -17.874 -7.712 -4.356 1.00 85.00 172 ASN A CA 1
ATOM 1389 C C . ASN A 1 172 ? -16.445 -7.153 -4.507 1.00 85.00 172 ASN A C 1
ATOM 1391 O O . ASN A 1 172 ? -16.028 -6.237 -3.801 1.00 85.00 172 ASN A O 1
ATOM 1395 N N . ASP A 1 173 ? -15.663 -7.770 -5.400 1.00 87.25 173 ASP A N 1
ATOM 1396 C CA . ASP A 1 173 ? -14.249 -7.435 -5.645 1.00 87.25 173 ASP A CA 1
ATOM 1397 C C . ASP A 1 173 ? -14.028 -6.391 -6.746 1.00 87.25 173 ASP A C 1
ATOM 1399 O O . ASP A 1 173 ? -12.978 -6.357 -7.385 1.00 87.25 173 ASP A O 1
ATOM 1403 N N . THR A 1 174 ? -15.033 -5.553 -6.995 1.00 91.00 174 THR A N 1
ATOM 1404 C CA . THR A 1 174 ? -14.923 -4.433 -7.934 1.00 91.00 174 THR A CA 1
ATOM 1405 C C . THR A 1 174 ? -14.227 -3.246 -7.273 1.00 91.00 174 THR A C 1
ATOM 1407 O O . THR A 1 174 ? -14.197 -3.131 -6.044 1.00 91.00 174 THR A O 1
ATOM 1410 N N . ARG A 1 175 ? -13.678 -2.329 -8.077 1.00 90.38 175 ARG A N 1
ATOM 1411 C CA . ARG A 1 175 ? -13.107 -1.082 -7.551 1.00 90.38 175 ARG A CA 1
ATOM 1412 C C . ARG A 1 175 ? -14.175 -0.292 -6.789 1.00 90.38 175 ARG A C 1
ATOM 1414 O O . ARG A 1 175 ? -13.917 0.192 -5.695 1.00 90.38 175 ARG A O 1
ATOM 1421 N N . GLU A 1 176 ? -15.374 -0.184 -7.347 1.00 90.88 176 GLU A N 1
ATOM 1422 C CA . GLU A 1 176 ? -16.489 0.574 -6.780 1.00 90.88 176 GLU A CA 1
ATOM 1423 C C . GLU A 1 176 ? -16.857 0.073 -5.380 1.00 90.88 176 GLU A C 1
ATOM 1425 O O . GLU A 1 176 ? -16.959 0.869 -4.448 1.00 90.88 176 GLU A O 1
ATOM 1430 N N . ASP A 1 177 ? -16.973 -1.245 -5.214 1.00 90.31 177 ASP A N 1
ATOM 1431 C CA . ASP A 1 177 ? -17.302 -1.864 -3.929 1.00 90.31 177 ASP A CA 1
ATOM 1432 C C . ASP A 1 177 ? -16.178 -1.699 -2.896 1.00 90.31 177 ASP A C 1
ATOM 1434 O O . ASP A 1 177 ? -16.433 -1.525 -1.703 1.00 90.31 177 ASP A O 1
ATOM 1438 N N . ARG A 1 178 ? -14.915 -1.732 -3.340 1.00 90.62 178 ARG A N 1
ATOM 1439 C CA . ARG A 1 178 ? -13.740 -1.596 -2.465 1.00 90.62 178 ARG A CA 1
ATOM 1440 C C . ARG A 1 178 ? -13.550 -0.173 -1.945 1.00 90.62 178 ARG A C 1
ATOM 1442 O O . ARG A 1 178 ? -12.937 -0.003 -0.892 1.00 90.62 178 ARG A O 1
ATOM 1449 N N . TYR A 1 179 ? -14.049 0.837 -2.657 1.00 92.94 179 TYR A N 1
ATOM 1450 C CA . TYR A 1 179 ? -13.855 2.262 -2.345 1.00 92.94 179 TYR A CA 1
ATOM 1451 C C . TYR A 1 179 ? -15.035 2.902 -1.605 1.00 92.94 179 TYR A C 1
ATOM 1453 O O . TYR A 1 179 ? -15.025 4.107 -1.348 1.00 92.94 179 TYR A O 1
ATOM 1461 N N . LEU A 1 180 ? -16.029 2.111 -1.193 1.00 93.12 180 LEU A N 1
ATOM 1462 C CA . LEU A 1 180 ? -17.119 2.593 -0.350 1.00 93.12 180 LEU A CA 1
ATOM 1463 C C . LEU A 1 180 ? -16.569 3.108 0.987 1.00 93.12 180 LEU A C 1
ATOM 1465 O O . LEU A 1 180 ? -16.109 2.331 1.822 1.00 93.12 180 LEU A O 1
ATOM 1469 N N . ARG A 1 181 ? -16.627 4.426 1.199 1.00 94.81 181 ARG A N 1
ATOM 1470 C CA . ARG A 1 181 ? -16.186 5.059 2.449 1.00 94.81 181 ARG A CA 1
ATOM 1471 C C . ARG A 1 181 ? -17.147 4.731 3.593 1.00 94.81 181 ARG A C 1
ATOM 1473 O O . ARG A 1 181 ? -18.365 4.654 3.405 1.00 94.81 181 ARG A O 1
ATOM 1480 N N . ALA A 1 182 ? -16.582 4.561 4.779 1.00 94.69 182 ALA A N 1
ATOM 1481 C CA . ALA A 1 182 ? -17.305 4.377 6.029 1.00 94.69 182 ALA A CA 1
ATOM 1482 C C . ALA A 1 182 ? -16.989 5.525 6.986 1.00 94.69 182 ALA A C 1
ATOM 1484 O O . ALA A 1 182 ? -15.909 6.118 6.918 1.00 94.69 182 ALA A O 1
ATOM 1485 N N . TRP A 1 183 ? -17.905 5.800 7.909 1.00 94.62 183 TRP A N 1
ATOM 1486 C CA . TRP A 1 183 ? -17.518 6.487 9.132 1.00 94.62 183 TRP A CA 1
ATOM 1487 C C . TRP A 1 183 ? -16.783 5.503 10.031 1.00 94.62 183 TRP A C 1
ATOM 1489 O O . TRP A 1 183 ? -17.021 4.295 9.978 1.00 94.62 183 TRP A O 1
ATOM 1499 N N . ARG A 1 184 ? -15.890 6.009 10.880 1.00 92.56 184 ARG A N 1
ATOM 1500 C CA . ARG A 1 184 ? -15.195 5.164 11.852 1.00 92.56 184 ARG A CA 1
ATOM 1501 C C . ARG A 1 184 ? -16.199 4.426 12.739 1.00 92.56 184 ARG A C 1
ATOM 1503 O O . ARG A 1 184 ? -16.041 3.242 12.999 1.00 92.56 184 ARG A O 1
ATOM 1510 N N . GLU A 1 185 ? -17.258 5.123 13.140 1.00 94.38 185 GLU A N 1
ATOM 1511 C CA . GLU A 1 185 ? -18.331 4.629 14.000 1.00 94.38 185 GLU A CA 1
ATOM 1512 C C . GLU A 1 185 ? -19.170 3.515 13.351 1.00 94.38 185 GLU A C 1
ATOM 1514 O O . GLU A 1 185 ? -19.857 2.786 14.065 1.00 94.38 185 GLU A O 1
ATOM 1519 N N . ASP A 1 186 ? -19.084 3.346 12.025 1.00 93.25 186 ASP A N 1
ATOM 1520 C CA . ASP A 1 186 ? -19.719 2.234 11.307 1.00 93.25 186 ASP A CA 1
ATOM 1521 C C . ASP A 1 186 ? -18.923 0.920 11.445 1.00 93.25 186 ASP A C 1
ATOM 1523 O O . ASP A 1 186 ? -19.424 -0.150 11.094 1.00 93.25 186 ASP A O 1
ATOM 1527 N N . LEU A 1 187 ? -17.675 0.984 11.925 1.00 91.25 187 LEU A N 1
ATOM 1528 C CA . LEU A 1 187 ? -16.787 -0.164 12.090 1.00 91.25 187 LEU A CA 1
ATOM 1529 C C . LEU A 1 187 ? -16.590 -0.520 13.573 1.00 91.25 187 LEU A C 1
ATOM 1531 O O . LEU A 1 187 ? -16.637 0.358 14.438 1.00 91.25 187 LEU A O 1
ATOM 1535 N N . PRO A 1 188 ? -16.308 -1.797 13.882 1.00 90.94 188 PRO A N 1
ATOM 1536 C CA . PRO A 1 188 ? -15.868 -2.213 15.209 1.00 90.94 188 PRO A CA 1
ATOM 1537 C C . PRO A 1 188 ? -14.640 -1.436 15.718 1.00 90.94 188 PRO A C 1
ATOM 1539 O O . PRO A 1 188 ? -13.765 -1.054 14.938 1.00 90.94 188 PRO A O 1
ATOM 1542 N N . VAL A 1 189 ? -14.565 -1.231 17.038 1.00 89.88 189 VAL A N 1
ATOM 1543 C CA . VAL A 1 189 ? -13.547 -0.392 17.706 1.00 89.88 189 VAL A CA 1
ATOM 1544 C C . VAL A 1 189 ? -12.119 -0.895 17.465 1.00 89.88 189 VAL A C 1
ATOM 1546 O O . VAL A 1 189 ? -11.178 -0.111 17.441 1.00 89.88 189 VAL A O 1
ATOM 1549 N N . GLU A 1 190 ? -11.933 -2.190 17.225 1.00 87.38 190 GLU A N 1
ATOM 1550 C CA . GLU A 1 190 ? -10.648 -2.795 16.862 1.00 87.38 190 GLU A CA 1
ATOM 1551 C C . GLU A 1 190 ? -10.064 -2.281 15.536 1.00 87.38 190 GLU A C 1
ATOM 1553 O O . GLU A 1 190 ? -8.853 -2.367 15.322 1.00 87.38 190 GLU A O 1
ATOM 1558 N N . HIS A 1 191 ? -10.900 -1.727 14.657 1.00 86.31 191 HIS A N 1
ATOM 1559 C CA . HIS A 1 191 ? -10.461 -1.088 13.418 1.00 86.31 191 HIS A CA 1
ATOM 1560 C C . HIS A 1 191 ? -10.207 0.405 13.588 1.00 86.31 191 HIS A C 1
ATOM 1562 O O . HIS A 1 191 ? -9.795 1.062 12.638 1.00 86.31 191 HIS A O 1
ATOM 1568 N N . TRP A 1 192 ? -10.471 0.973 14.765 1.00 90.81 192 TRP A N 1
ATOM 1569 C CA . TRP A 1 192 ? -10.304 2.399 14.978 1.00 90.81 192 TRP A CA 1
ATOM 1570 C C . TRP A 1 192 ? -8.831 2.718 15.167 1.00 90.81 192 TRP A C 1
ATOM 1572 O O . TRP A 1 192 ? -8.127 2.139 15.996 1.00 90.81 192 TRP A O 1
ATOM 1582 N N . PHE A 1 193 ? -8.372 3.690 14.398 1.00 90.44 193 PHE A N 1
ATOM 1583 C CA . PHE A 1 193 ? -7.054 4.257 14.578 1.00 90.44 193 PHE A CA 1
ATOM 1584 C C . PHE A 1 193 ? -7.014 5.150 15.839 1.00 90.44 193 PHE A C 1
ATOM 1586 O O . PHE A 1 193 ? -8.024 5.790 16.151 1.00 90.44 193 PHE A O 1
ATOM 1593 N N . PRO A 1 194 ? -5.884 5.198 16.576 1.00 88.69 194 PRO A N 1
ATOM 1594 C CA . PRO A 1 194 ? -5.830 5.873 17.874 1.00 88.69 194 PRO A CA 1
ATOM 1595 C C . PRO A 1 194 ? -6.009 7.394 17.796 1.00 88.69 194 PRO A C 1
ATOM 1597 O O . PRO A 1 194 ? -5.390 8.072 16.973 1.00 88.69 194 PRO A O 1
ATOM 1600 N N . ASP A 1 195 ? -6.801 7.946 18.717 1.00 89.88 195 ASP A N 1
ATOM 1601 C CA . ASP A 1 195 ? -7.151 9.368 18.714 1.00 89.88 195 ASP A CA 1
ATOM 1602 C C . ASP A 1 195 ? -5.958 10.296 19.014 1.00 89.88 195 ASP A C 1
ATOM 1604 O O . ASP A 1 195 ? -5.958 11.474 18.653 1.00 89.88 195 ASP A O 1
ATOM 1608 N N . GLU A 1 196 ? -4.916 9.783 19.666 1.00 87.31 196 GLU A N 1
ATOM 1609 C CA . GLU A 1 196 ? -3.754 10.559 20.104 1.00 87.31 196 GLU A CA 1
ATOM 1610 C C . GLU A 1 196 ? -2.907 11.089 18.936 1.00 87.31 196 GLU A C 1
ATOM 1612 O O . GLU A 1 196 ? -2.140 12.038 19.107 1.00 87.31 196 GLU A O 1
ATOM 1617 N N . TYR A 1 197 ? -3.041 10.491 17.749 1.00 88.81 197 TYR A N 1
ATOM 1618 C CA . TYR A 1 197 ? -2.337 10.913 16.536 1.00 88.81 197 TYR A CA 1
ATOM 1619 C C . TYR A 1 197 ? -3.077 12.017 15.765 1.00 88.81 197 TYR A C 1
ATOM 1621 O O . TYR A 1 197 ? -2.511 12.574 14.821 1.00 88.81 197 TYR A O 1
ATOM 1629 N N . TYR A 1 198 ? -4.301 12.387 16.158 1.00 91.62 198 TYR A N 1
ATOM 1630 C CA . TYR A 1 198 ? -4.933 13.599 15.639 1.00 91.62 198 TYR A CA 1
ATOM 1631 C C . TYR A 1 198 ? -4.257 14.841 16.205 1.00 91.62 198 TYR A C 1
ATOM 1633 O O . TYR A 1 198 ? -4.074 14.978 17.418 1.00 91.62 198 TYR A O 1
ATOM 1641 N N . ARG A 1 199 ? -3.977 15.811 15.331 1.00 89.31 199 ARG A N 1
ATOM 1642 C CA . ARG A 1 199 ? -3.532 17.131 15.776 1.00 89.31 199 ARG A CA 1
ATOM 1643 C C . ARG A 1 199 ? -4.704 17.890 16.380 1.00 89.31 199 ARG A C 1
ATOM 1645 O O . ARG A 1 199 ? -5.659 18.241 15.694 1.00 89.31 199 ARG A O 1
ATOM 1652 N N . ASN A 1 200 ? -4.633 18.144 17.679 1.00 89.06 200 ASN A N 1
ATOM 1653 C CA . ASN A 1 200 ? -5.658 18.881 18.414 1.00 89.06 200 ASN A CA 1
ATOM 1654 C C . ASN A 1 200 ? -5.034 19.680 19.568 1.00 89.06 200 ASN A C 1
ATOM 1656 O O . 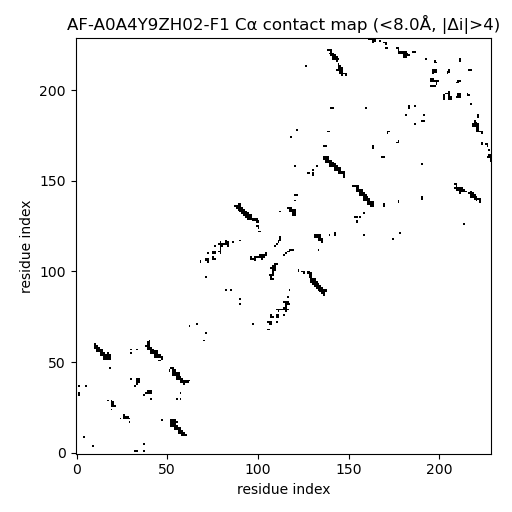ASN A 1 200 ? -3.818 19.705 19.739 1.00 89.06 200 ASN A O 1
ATOM 1660 N N . SER A 1 201 ? -5.860 20.341 20.380 1.00 88.75 201 SER A N 1
ATOM 1661 C CA . SER A 1 201 ? -5.379 21.167 21.497 1.00 88.75 201 SER A CA 1
ATOM 1662 C C . SER A 1 201 ? -4.612 20.388 22.573 1.00 88.75 201 SER A C 1
ATOM 1664 O O . SER A 1 201 ? -3.778 20.978 23.255 1.00 88.75 201 SER A O 1
ATOM 1666 N N . LYS A 1 202 ? -4.868 19.082 22.734 1.00 86.19 202 LYS A N 1
ATOM 1667 C CA . LYS A 1 202 ? -4.146 18.204 23.672 1.00 86.19 202 LYS A CA 1
ATOM 1668 C C . LYS A 1 202 ? -2.875 17.615 23.056 1.00 86.19 202 LYS A C 1
ATOM 1670 O O . LYS A 1 202 ? -1.897 17.422 23.771 1.00 86.19 202 LYS A O 1
ATOM 1675 N N . HIS A 1 203 ? -2.888 17.359 21.750 1.00 84.44 203 HIS A N 1
ATOM 1676 C CA . HIS A 1 203 ? -1.787 16.762 20.992 1.00 84.44 203 HIS A CA 1
ATOM 1677 C C . HIS A 1 203 ? -1.447 17.620 19.761 1.00 84.44 203 HIS A C 1
ATOM 1679 O O . HIS A 1 203 ? -1.692 17.197 18.632 1.00 84.44 203 HIS A O 1
ATOM 1685 N N . PRO A 1 204 ? -0.896 18.837 19.934 1.00 87.31 204 PRO A N 1
ATOM 1686 C CA . PRO A 1 204 ? -0.649 19.750 18.810 1.00 87.31 204 PRO A CA 1
ATOM 1687 C C . PRO A 1 204 ? 0.346 19.189 17.781 1.00 87.31 204 PRO A C 1
ATOM 1689 O O . PRO A 1 204 ? 0.227 19.489 16.590 1.00 87.31 204 PRO A O 1
ATOM 1692 N N . ASP A 1 205 ? 1.260 18.328 18.236 1.00 87.06 205 ASP A N 1
ATOM 1693 C CA . ASP A 1 205 ? 2.306 17.679 17.436 1.00 87.06 205 ASP A CA 1
ATOM 1694 C C . ASP A 1 205 ? 2.100 16.152 17.318 1.00 87.06 205 ASP A C 1
ATOM 1696 O O . ASP A 1 205 ? 3.008 15.418 16.923 1.00 87.06 205 ASP A O 1
ATOM 1700 N N . GLY A 1 206 ? 0.918 15.651 17.702 1.00 89.56 206 GLY A N 1
ATOM 1701 C CA . GLY A 1 206 ? 0.622 14.217 17.788 1.00 89.56 206 GLY A CA 1
ATOM 1702 C C . GLY A 1 206 ? 1.439 13.478 18.856 1.00 89.56 206 GLY A C 1
ATOM 1703 O O . GLY A 1 206 ? 1.804 14.033 19.898 1.00 89.56 206 GLY A O 1
ATOM 1704 N N . VAL A 1 207 ? 1.743 12.202 18.605 1.00 85.31 207 VAL A N 1
ATOM 1705 C CA . VAL A 1 207 ? 2.495 11.332 19.520 1.00 85.31 207 VAL A CA 1
ATOM 1706 C C . VAL A 1 207 ? 3.952 11.262 19.080 1.00 85.31 207 VAL A C 1
ATOM 1708 O O . VAL A 1 207 ? 4.274 10.678 18.049 1.00 85.31 207 VAL A O 1
ATOM 1711 N N . ARG A 1 208 ? 4.866 11.828 19.880 1.00 84.19 208 ARG A N 1
ATOM 1712 C CA . ARG A 1 208 ? 6.314 11.875 19.570 1.00 84.19 208 ARG A CA 1
ATOM 1713 C C . ARG A 1 208 ? 6.619 12.503 18.192 1.00 84.19 208 ARG A C 1
ATOM 1715 O O . ARG A 1 208 ? 7.550 12.087 17.508 1.00 84.19 208 ARG A O 1
ATOM 1722 N N . GLY A 1 209 ? 5.824 13.491 17.777 1.00 84.94 209 GLY A N 1
ATOM 1723 C CA . GLY A 1 209 ? 5.950 14.156 16.474 1.00 84.94 209 GLY A CA 1
ATOM 1724 C C . GLY A 1 209 ? 5.307 13.404 15.302 1.00 84.94 209 GLY A C 1
ATOM 1725 O O . GLY A 1 209 ? 5.401 13.861 14.165 1.00 84.94 209 GLY A O 1
ATOM 1726 N N . HIS A 1 210 ? 4.661 12.262 15.556 1.00 85.38 210 HIS A N 1
ATOM 1727 C CA . HIS A 1 210 ? 3.889 11.520 14.563 1.00 85.38 210 HIS A CA 1
ATOM 1728 C C . HIS A 1 210 ? 2.406 11.850 14.696 1.00 85.38 210 HIS A C 1
ATOM 1730 O O . HIS A 1 210 ? 1.839 11.785 15.786 1.00 85.38 210 HIS A O 1
ATOM 1736 N N . PHE A 1 211 ? 1.767 12.159 13.576 1.00 92.50 211 PHE A N 1
ATOM 1737 C CA . PHE A 1 211 ? 0.359 12.537 13.506 1.00 92.50 211 PHE A CA 1
ATOM 1738 C C . PHE A 1 211 ? -0.227 12.158 12.146 1.00 92.50 211 PHE A C 1
ATOM 1740 O O . PHE A 1 211 ? 0.535 11.947 11.200 1.00 92.50 211 PHE A O 1
ATOM 1747 N N . TYR A 1 212 ? -1.554 12.080 12.030 1.00 92.94 212 TYR A N 1
ATOM 1748 C CA . TYR A 1 212 ? -2.208 11.861 10.735 1.00 92.94 212 TYR A CA 1
ATOM 1749 C C . TYR A 1 212 ? -1.941 13.034 9.792 1.00 92.94 212 TYR A C 1
ATOM 1751 O O . TYR A 1 212 ? -2.203 14.182 10.133 1.00 92.94 212 TYR A O 1
ATOM 1759 N N . HIS A 1 213 ? -1.379 12.734 8.627 1.00 86.62 213 HIS A N 1
ATOM 1760 C CA . HIS A 1 213 ? -0.889 13.691 7.633 1.00 86.62 213 HIS A CA 1
ATOM 1761 C C . HIS A 1 213 ? -1.570 13.422 6.279 1.00 86.62 213 HIS A C 1
ATOM 1763 O O . HIS A 1 213 ? -2.182 12.373 6.116 1.00 86.62 213 HIS A O 1
ATOM 1769 N N . VAL A 1 214 ? -1.484 14.345 5.313 1.00 91.38 214 VAL A N 1
ATOM 1770 C CA . VAL A 1 214 ? -2.185 14.339 4.003 1.00 91.38 214 VAL A CA 1
ATOM 1771 C C . VAL A 1 214 ? -3.700 14.541 4.110 1.00 91.38 214 VAL A C 1
ATOM 1773 O O . VAL A 1 214 ? -4.235 15.480 3.531 1.00 91.38 214 VAL A O 1
ATOM 1776 N N . PHE A 1 215 ? -4.387 13.699 4.878 1.00 92.06 215 PHE A N 1
ATOM 1777 C CA . PHE A 1 215 ? -5.846 13.745 5.040 1.00 92.06 215 PHE A CA 1
ATOM 1778 C C . PHE A 1 215 ? -6.295 14.345 6.373 1.00 92.06 215 PHE A C 1
ATOM 1780 O O . PHE A 1 215 ? -7.493 14.490 6.600 1.00 92.06 215 PHE A O 1
ATOM 1787 N N . ASP A 1 216 ? -5.355 14.587 7.293 1.00 92.06 216 ASP A N 1
ATOM 1788 C CA . ASP A 1 216 ? -5.585 14.936 8.706 1.00 92.06 216 ASP A CA 1
ATOM 1789 C C . ASP A 1 216 ? -6.432 13.914 9.504 1.00 92.06 216 ASP A C 1
ATOM 1791 O O . ASP A 1 216 ? -6.661 14.077 10.703 1.00 92.06 216 ASP A O 1
ATOM 1795 N N . THR A 1 217 ? -6.862 12.820 8.867 1.00 93.94 217 THR A N 1
ATOM 1796 C CA . THR A 1 217 ? -7.618 11.715 9.455 1.00 93.94 217 THR A CA 1
ATOM 1797 C C . THR A 1 217 ? -7.345 10.407 8.705 1.00 93.94 217 THR A C 1
ATOM 1799 O O . THR A 1 217 ? -7.099 10.427 7.501 1.00 93.94 217 THR A O 1
ATOM 1802 N N . PRO A 1 218 ? -7.431 9.245 9.367 1.00 95.00 218 PRO A N 1
ATOM 1803 C CA . PRO A 1 218 ? -7.543 7.963 8.690 1.00 95.00 218 PRO A CA 1
ATOM 1804 C C . PRO A 1 218 ? -8.810 7.897 7.840 1.00 95.00 218 PRO A C 1
ATOM 1806 O O . PRO A 1 218 ? -9.851 8.460 8.193 1.00 95.00 218 PRO A O 1
ATOM 1809 N N . LEU A 1 219 ? -8.714 7.162 6.742 1.00 96.75 219 LEU A N 1
ATOM 1810 C CA . LEU A 1 219 ? -9.815 6.833 5.856 1.00 96.75 219 LEU A CA 1
ATOM 1811 C C . LEU A 1 219 ? -10.325 5.435 6.200 1.00 96.75 219 LEU A C 1
ATOM 1813 O O . LEU A 1 219 ? -9.535 4.500 6.330 1.00 96.75 219 LEU A O 1
ATOM 1817 N N . TYR A 1 220 ? -11.641 5.286 6.318 1.00 96.75 220 TYR A N 1
ATOM 1818 C CA . TYR A 1 220 ? -12.295 4.018 6.639 1.00 96.75 220 TYR A CA 1
ATOM 1819 C C . TYR A 1 220 ? -13.143 3.537 5.467 1.00 96.75 220 TYR A C 1
ATOM 1821 O O . TYR A 1 220 ? -13.679 4.341 4.697 1.00 96.75 220 TYR A O 1
ATOM 1829 N N . TYR A 1 221 ? -13.268 2.220 5.339 1.00 96.00 221 TYR A N 1
ATOM 1830 C CA . TYR A 1 221 ? -13.940 1.580 4.214 1.00 96.00 221 TYR A CA 1
ATOM 1831 C C . TYR A 1 221 ? -14.961 0.567 4.695 1.00 96.00 221 TYR A C 1
ATOM 1833 O O . TYR A 1 221 ? -14.736 -0.162 5.663 1.00 96.00 221 TYR A O 1
ATOM 1841 N N . LYS A 1 222 ? -16.090 0.518 3.993 1.00 93.75 222 LYS A N 1
ATOM 1842 C CA . LYS A 1 222 ? -17.136 -0.456 4.266 1.00 93.75 222 LYS A CA 1
ATOM 1843 C C . LYS A 1 222 ? -16.683 -1.828 3.807 1.00 93.75 222 LYS A C 1
ATOM 1845 O O . LYS A 1 222 ? -16.144 -1.997 2.715 1.00 93.75 222 LYS A O 1
ATOM 1850 N N . ILE A 1 223 ? -16.976 -2.818 4.634 1.00 89.81 223 ILE A N 1
ATOM 1851 C CA . ILE A 1 223 ? -16.902 -4.208 4.216 1.00 89.81 223 ILE A CA 1
ATOM 1852 C C . ILE A 1 223 ? -18.216 -4.521 3.476 1.00 89.81 223 ILE A C 1
ATOM 1854 O O . ILE A 1 223 ? -19.280 -4.182 3.999 1.00 89.81 223 ILE A O 1
ATOM 1858 N N . PRO A 1 224 ? -18.177 -5.116 2.267 1.00 86.94 224 PRO A N 1
ATOM 1859 C CA . PRO A 1 224 ? -19.387 -5.404 1.502 1.00 86.94 224 PRO A CA 1
ATOM 1860 C C . PRO A 1 224 ? -20.406 -6.253 2.268 1.00 86.94 224 PRO A C 1
ATOM 1862 O O . PRO A 1 224 ? -20.044 -7.165 3.017 1.00 86.94 224 PRO A O 1
ATOM 1865 N N . GLU A 1 225 ? -21.692 -5.988 2.033 1.00 83.38 225 GLU A N 1
ATOM 1866 C CA . GLU A 1 225 ? -22.775 -6.788 2.604 1.00 83.38 225 GLU A CA 1
ATOM 1867 C C . GLU A 1 225 ? -22.647 -8.257 2.168 1.00 83.38 225 GLU A C 1
ATOM 1869 O O . GLU A 1 225 ? -22.458 -8.565 0.992 1.00 83.38 225 GLU A O 1
ATOM 1874 N N . GLY A 1 226 ? -22.726 -9.180 3.131 1.00 80.69 226 GLY A N 1
ATOM 1875 C CA . GLY A 1 226 ? -22.552 -10.617 2.889 1.00 80.69 226 GLY A CA 1
ATOM 1876 C C . GLY A 1 226 ? -21.108 -11.120 2.983 1.00 80.69 226 GLY A C 1
ATOM 1877 O O . GLY A 1 226 ? -20.889 -12.327 2.882 1.00 80.69 226 GLY A O 1
ATOM 1878 N N . ALA A 1 227 ? -20.128 -10.244 3.227 1.00 83.50 227 ALA A N 1
ATOM 1879 C CA . ALA A 1 227 ? -18.786 -10.676 3.595 1.00 83.50 227 ALA A CA 1
ATOM 1880 C C . ALA A 1 227 ? -18.809 -11.440 4.927 1.00 83.50 227 ALA A C 1
ATOM 1882 O O . ALA A 1 227 ? -19.393 -10.993 5.915 1.00 83.50 227 ALA A O 1
ATOM 1883 N N . VAL A 1 228 ? -18.131 -12.584 4.961 1.00 83.56 228 VAL A N 1
ATOM 1884 C CA . VAL A 1 228 ? -17.976 -13.398 6.169 1.00 83.56 228 VAL A CA 1
ATOM 1885 C C . VAL A 1 228 ? -16.511 -13.358 6.580 1.00 83.56 228 VAL A C 1
ATOM 1887 O O . VAL A 1 228 ? -15.653 -13.849 5.843 1.00 83.56 228 VAL A O 1
ATOM 1890 N N . TYR A 1 229 ? -16.232 -12.772 7.743 1.00 79.31 229 TYR A N 1
ATOM 1891 C CA . TYR A 1 229 ? -14.888 -12.562 8.285 1.00 79.31 229 TYR A CA 1
ATOM 1892 C C . TYR A 1 229 ? -14.803 -12.832 9.796 1.00 79.31 229 TYR A C 1
ATOM 1894 O O . TYR A 1 229 ? -15.852 -13.112 10.436 1.00 79.31 229 TYR A O 1
#

Solvent-accessible surface area (backbone atoms only — not comparable to full-atom values): 13237 Å² total; per-residue (Å²): 106,71,67,57,48,59,75,69,61,63,58,67,48,78,42,70,66,61,70,29,74,48,74,93,66,67,58,54,44,61,63,56,50,41,31,76,74,69,56,27,33,75,47,76,44,70,63,59,88,69,96,40,52,25,34,35,41,37,22,63,63,74,79,67,94,66,84,42,72,63,57,48,26,56,52,22,44,50,52,4,47,55,51,35,70,50,63,83,54,66,45,76,48,76,51,81,47,88,37,50,62,85,31,58,77,71,39,27,40,43,36,36,34,63,58,11,64,35,44,65,73,52,77,83,55,66,90,45,68,31,69,46,48,35,35,31,60,54,46,57,42,30,33,34,41,36,42,39,55,91,80,47,97,58,86,37,77,46,79,41,72,45,64,50,36,89,98,47,78,85,58,70,88,47,72,72,50,60,64,36,73,37,58,68,86,78,46,64,73,90,72,54,76,71,71,61,27,38,69,41,96,90,22,74,54,22,55,93,51,26,24,40,34,102,68,60,49,68,49,32,28,41,76,56,92,87,62,53,102